Protein AF-W0S933-F1 (afdb_monomer)

Structure (mmCIF, N/CA/C/O backbone):
data_AF-W0S933-F1
#
_entry.id   AF-W0S933-F1
#
loop_
_atom_site.group_PDB
_atom_site.id
_atom_site.type_symbol
_atom_site.label_atom_id
_atom_site.label_alt_id
_atom_site.label_comp_id
_atom_site.label_asym_id
_atom_site.label_entity_id
_atom_site.label_seq_id
_atom_site.pdbx_PDB_ins_code
_atom_site.Cartn_x
_atom_site.Cartn_y
_atom_site.Cartn_z
_atom_site.occupancy
_atom_site.B_iso_or_equiv
_atom_site.auth_seq_id
_atom_site.auth_comp_id
_atom_site.auth_asym_id
_atom_site.auth_atom_id
_atom_site.pdbx_PDB_model_num
ATOM 1 N N . SER A 1 1 ? 29.739 0.088 -13.698 1.00 83.25 1 SER A N 1
ATOM 2 C CA . SER A 1 1 ? 28.816 -1.057 -13.866 1.00 83.25 1 SER A CA 1
ATOM 3 C C . SER A 1 1 ? 27.711 -0.914 -12.839 1.00 83.25 1 SER A C 1
ATOM 5 O O . SER A 1 1 ? 28.028 -0.482 -11.742 1.00 83.25 1 SER A O 1
ATOM 7 N N . LEU A 1 2 ? 26.454 -1.266 -13.132 1.00 93.06 2 LEU A N 1
ATOM 8 C CA . LEU A 1 2 ? 25.392 -1.239 -12.109 1.00 93.06 2 LEU A CA 1
ATOM 9 C C . LEU A 1 2 ? 25.690 -2.182 -10.927 1.00 93.06 2 LEU A C 1
ATOM 11 O O . LEU A 1 2 ? 25.210 -1.941 -9.827 1.00 93.06 2 LEU A O 1
ATOM 15 N N . ASN A 1 3 ? 26.570 -3.176 -11.116 1.00 92.56 3 ASN A N 1
ATOM 16 C CA . ASN A 1 3 ? 27.041 -4.072 -10.052 1.00 92.56 3 ASN A CA 1
ATOM 17 C C . ASN A 1 3 ? 27.845 -3.376 -8.935 1.00 92.56 3 ASN A C 1
ATOM 19 O O . ASN A 1 3 ? 28.146 -4.015 -7.936 1.00 92.56 3 ASN A O 1
ATOM 23 N N . THR A 1 4 ? 28.221 -2.100 -9.086 1.00 94.88 4 THR A N 1
ATOM 24 C CA . THR A 1 4 ? 28.927 -1.343 -8.035 1.00 94.88 4 THR A CA 1
ATOM 25 C C . THR A 1 4 ? 27.989 -0.544 -7.128 1.00 94.88 4 THR A C 1
ATOM 27 O O . THR A 1 4 ? 28.456 0.076 -6.178 1.00 94.88 4 THR A O 1
ATOM 30 N N . VAL A 1 5 ? 26.689 -0.492 -7.437 1.00 95.12 5 VAL A N 1
ATOM 31 C CA . VAL A 1 5 ? 25.683 0.222 -6.638 1.00 95.12 5 VAL A CA 1
ATOM 32 C C . VAL A 1 5 ? 24.976 -0.780 -5.731 1.00 95.12 5 VAL A C 1
ATOM 34 O O . VAL A 1 5 ? 24.491 -1.808 -6.201 1.00 95.12 5 VAL A O 1
ATOM 37 N N . HIS A 1 6 ? 24.895 -0.470 -4.438 1.00 92.88 6 HIS A N 1
ATOM 38 C CA . HIS A 1 6 ? 24.226 -1.300 -3.437 1.00 92.88 6 HIS A CA 1
ATOM 39 C C . HIS A 1 6 ? 23.003 -0.573 -2.874 1.00 92.88 6 HIS A C 1
ATOM 41 O O . HIS A 1 6 ? 23.085 0.609 -2.550 1.00 92.88 6 HIS A O 1
ATOM 47 N N . GLY A 1 7 ? 21.887 -1.290 -2.745 1.00 93.88 7 GLY A N 1
ATOM 48 C CA . GLY A 1 7 ? 20.602 -0.753 -2.289 1.00 93.88 7 GLY A CA 1
ATOM 49 C C . GLY A 1 7 ? 19.486 -0.983 -3.308 1.00 93.88 7 GLY A C 1
ATOM 50 O O . GLY A 1 7 ? 19.708 -1.586 -4.358 1.00 93.88 7 GLY A O 1
ATOM 51 N N . GLY A 1 8 ? 18.281 -0.515 -2.981 1.00 94.88 8 GLY A N 1
ATOM 52 C CA . GLY A 1 8 ? 17.136 -0.559 -3.889 1.00 94.88 8 GLY A CA 1
ATOM 53 C C . GLY A 1 8 ? 17.157 0.606 -4.875 1.00 94.88 8 GLY A C 1
ATOM 54 O O . GLY A 1 8 ? 17.266 1.760 -4.458 1.00 94.88 8 GLY A O 1
ATOM 55 N N . PHE A 1 9 ? 17.016 0.331 -6.171 1.00 97.12 9 PHE A N 1
ATOM 56 C CA . PHE A 1 9 ? 16.921 1.368 -7.195 1.00 97.12 9 PHE A CA 1
ATOM 57 C C . PHE A 1 9 ? 16.017 0.948 -8.353 1.00 97.12 9 PHE A C 1
ATOM 59 O O . PHE A 1 9 ? 16.049 -0.185 -8.822 1.00 97.12 9 PHE A O 1
ATOM 66 N N . ALA A 1 10 ? 15.261 1.922 -8.854 1.00 98.00 10 ALA A N 1
ATOM 67 C CA . ALA A 1 10 ? 14.601 1.885 -10.149 1.00 98.00 10 ALA A CA 1
ATOM 68 C C . ALA A 1 10 ? 14.985 3.179 -10.874 1.00 98.00 10 ALA A C 1
ATOM 70 O O . ALA A 1 10 ? 14.517 4.260 -10.517 1.00 98.00 10 ALA A O 1
ATOM 71 N N . TYR A 1 11 ? 15.904 3.084 -11.830 1.00 98.12 11 TYR A N 1
ATOM 72 C CA . TYR A 1 11 ? 16.409 4.239 -12.563 1.00 98.12 11 TYR A CA 1
ATOM 73 C C . TYR A 1 11 ? 15.683 4.429 -13.884 1.00 98.12 11 TYR A C 1
ATOM 75 O O . TYR A 1 11 ? 15.341 3.459 -14.557 1.00 98.12 11 TYR A O 1
ATOM 83 N N . LEU A 1 12 ? 15.538 5.698 -14.263 1.00 98.31 12 LEU A N 1
ATOM 84 C CA . LEU A 1 12 ? 15.254 6.136 -15.621 1.00 98.31 12 LEU A CA 1
ATOM 85 C C . LEU A 1 12 ? 16.415 7.011 -16.086 1.00 98.31 12 LEU A C 1
ATOM 87 O O . LEU A 1 12 ? 16.816 7.945 -15.393 1.00 98.31 12 LEU A O 1
ATOM 91 N N . ILE A 1 13 ? 16.964 6.685 -17.246 1.00 98.06 13 ILE A N 1
ATOM 92 C CA . ILE A 1 13 ? 18.069 7.393 -17.885 1.00 98.06 13 ILE A CA 1
ATOM 93 C C . ILE A 1 13 ? 17.634 7.679 -19.316 1.00 98.06 13 ILE A C 1
ATOM 95 O O . ILE A 1 13 ? 17.084 6.807 -19.982 1.00 98.06 13 ILE A O 1
ATOM 99 N N . MET A 1 14 ? 17.879 8.890 -19.797 1.00 98.06 14 MET A N 1
ATOM 100 C CA . MET A 1 14 ? 17.565 9.278 -21.167 1.00 98.06 14 MET A CA 1
ATOM 101 C C . MET A 1 14 ? 18.837 9.752 -21.859 1.00 98.06 14 MET A C 1
ATOM 103 O O . MET A 1 14 ? 19.630 10.489 -21.273 1.00 98.06 14 MET A O 1
ATOM 107 N N . THR A 1 15 ? 19.032 9.307 -23.092 1.00 97.75 15 THR A N 1
ATOM 108 C CA . THR A 1 15 ? 20.060 9.802 -24.010 1.00 97.75 15 THR A CA 1
ATOM 109 C C . THR A 1 15 ? 19.378 10.409 -25.233 1.00 97.75 15 THR A C 1
ATOM 111 O O . THR A 1 15 ? 18.154 10.382 -25.336 1.00 97.75 15 THR A O 1
ATOM 114 N N . GLU A 1 16 ? 20.156 10.945 -26.174 1.00 97.75 16 GLU A N 1
ATOM 115 C CA . GLU A 1 16 ? 19.624 11.509 -27.424 1.00 97.75 16 GLU A CA 1
ATOM 116 C C . GLU A 1 16 ? 18.766 10.508 -28.216 1.00 97.75 16 GLU A C 1
ATOM 118 O O . GLU A 1 16 ? 17.808 10.915 -28.862 1.00 97.75 16 GLU A O 1
ATOM 123 N N . ASN A 1 17 ? 19.073 9.206 -28.118 1.00 97.38 17 ASN A N 1
ATOM 124 C CA . ASN A 1 17 ? 18.491 8.169 -28.978 1.00 97.38 17 ASN A CA 1
ATOM 125 C C . ASN A 1 17 ? 17.778 7.043 -28.209 1.00 97.38 17 ASN A C 1
ATOM 127 O O . ASN A 1 17 ? 17.353 6.067 -28.824 1.00 97.38 17 ASN A O 1
ATOM 131 N N . ALA A 1 18 ? 17.711 7.101 -26.873 1.00 98.00 18 ALA A N 1
ATOM 132 C CA . ALA A 1 18 ? 17.101 6.029 -26.088 1.00 98.00 18 ALA A CA 1
ATOM 133 C C . ALA A 1 18 ? 16.584 6.476 -24.715 1.00 98.00 18 ALA A C 1
ATOM 135 O O . ALA A 1 18 ? 17.187 7.307 -24.031 1.00 98.00 18 ALA A O 1
ATOM 136 N N . MET A 1 19 ? 15.518 5.816 -24.263 1.00 98.50 19 MET A N 1
ATOM 137 C CA . MET A 1 19 ? 15.071 5.802 -22.870 1.00 98.50 19 MET A CA 1
ATOM 138 C C . MET A 1 19 ? 15.436 4.456 -22.242 1.00 98.50 19 MET A C 1
ATOM 140 O O . MET A 1 19 ? 15.131 3.393 -22.777 1.00 98.50 19 MET A O 1
ATOM 144 N N . ILE A 1 20 ? 16.085 4.494 -21.086 1.00 98.62 20 ILE A N 1
ATOM 145 C CA . ILE A 1 20 ? 16.626 3.325 -20.403 1.00 98.62 20 ILE A CA 1
ATOM 146 C C . ILE A 1 20 ? 16.017 3.245 -19.006 1.00 98.62 20 ILE A C 1
ATOM 148 O O . ILE A 1 20 ? 16.138 4.180 -18.219 1.00 98.62 20 ILE A O 1
ATOM 152 N N . GLY A 1 21 ? 15.396 2.115 -18.683 1.00 98.50 21 GLY A N 1
ATOM 153 C CA . GLY A 1 21 ? 15.000 1.757 -17.324 1.00 98.50 21 GLY A CA 1
ATOM 154 C C . GLY A 1 21 ? 15.944 0.705 -16.757 1.00 98.50 21 GLY A C 1
ATOM 155 O O . GLY A 1 21 ? 16.327 -0.209 -17.479 1.00 98.50 21 GLY A O 1
ATOM 156 N N . ALA A 1 22 ? 16.322 0.793 -15.486 1.00 98.25 22 ALA A N 1
ATOM 157 C CA . ALA A 1 22 ? 17.160 -0.222 -14.845 1.00 98.25 22 ALA A CA 1
ATOM 158 C C . ALA A 1 22 ? 16.683 -0.512 -13.425 1.00 98.25 22 ALA A C 1
ATOM 160 O O . ALA A 1 22 ? 16.392 0.423 -12.677 1.00 98.25 22 ALA A O 1
ATOM 161 N N . LEU A 1 23 ? 16.635 -1.792 -13.056 1.00 97.94 23 LEU A N 1
ATOM 162 C CA . LEU A 1 23 ? 16.153 -2.231 -11.753 1.00 97.94 23 LEU A CA 1
ATOM 163 C C . LEU A 1 23 ? 17.225 -2.994 -10.976 1.00 97.94 23 LEU A C 1
ATOM 165 O O . LEU A 1 23 ? 17.938 -3.819 -11.545 1.00 97.94 23 LEU A O 1
ATOM 169 N N . ASP A 1 24 ? 17.316 -2.725 -9.675 1.00 98.06 24 ASP A N 1
ATOM 170 C CA . ASP A 1 24 ? 18.279 -3.367 -8.783 1.00 98.06 24 ASP A CA 1
ATOM 171 C C . ASP A 1 24 ? 18.138 -4.904 -8.747 1.00 98.06 24 ASP A C 1
ATOM 173 O O . ASP A 1 24 ? 17.088 -5.444 -9.116 1.00 98.06 24 ASP A O 1
ATOM 177 N N . PRO A 1 25 ? 19.166 -5.650 -8.292 1.00 97.56 25 PRO A N 1
ATOM 178 C CA . PRO A 1 25 ? 19.145 -7.114 -8.303 1.00 97.56 25 PRO A CA 1
ATOM 179 C C . PRO A 1 25 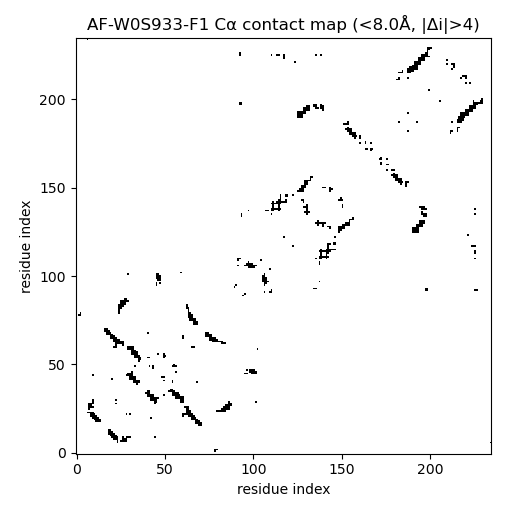? 18.093 -7.727 -7.374 1.00 97.56 25 PRO A C 1
ATOM 181 O O . PRO A 1 25 ? 17.837 -8.930 -7.469 1.00 97.56 25 PRO A O 1
ATOM 184 N N . ASN A 1 26 ? 17.475 -6.922 -6.504 1.00 97.25 26 ASN A N 1
ATOM 185 C CA . ASN A 1 26 ? 16.408 -7.351 -5.617 1.00 97.25 26 ASN A CA 1
ATOM 186 C C . ASN A 1 26 ? 14.999 -6.971 -6.104 1.00 97.25 26 ASN A C 1
ATOM 188 O O . ASN A 1 26 ? 14.002 -7.478 -5.584 1.00 97.25 26 ASN A O 1
ATOM 192 N N . GLY A 1 27 ? 14.894 -6.081 -7.097 1.00 96.75 27 GLY A N 1
ATOM 193 C CA . GLY A 1 27 ? 13.624 -5.500 -7.529 1.00 96.75 27 GLY A CA 1
ATOM 194 C C . GLY A 1 27 ? 12.879 -4.839 -6.376 1.00 96.75 27 GLY A C 1
ATOM 195 O O . GLY A 1 27 ? 11.671 -5.037 -6.223 1.00 96.75 27 GLY A O 1
ATOM 196 N N . PHE A 1 28 ? 13.616 -4.111 -5.531 1.00 97.62 28 PHE A N 1
ATOM 197 C CA . PHE A 1 28 ? 13.093 -3.563 -4.284 1.00 97.62 28 PHE A CA 1
ATOM 198 C C . PHE A 1 28 ? 11.978 -2.538 -4.530 1.00 97.62 28 PHE A C 1
ATOM 200 O O . PHE A 1 28 ? 11.020 -2.465 -3.755 1.00 97.62 28 PHE A O 1
ATOM 207 N N . ARG A 1 29 ? 12.087 -1.771 -5.624 1.00 97.62 29 ARG A N 1
ATOM 208 C CA . ARG A 1 29 ? 11.051 -0.857 -6.125 1.00 97.62 29 ARG A CA 1
ATOM 209 C C . ARG A 1 29 ? 10.412 -1.408 -7.403 1.00 97.62 29 ARG A C 1
ATOM 211 O O . ARG A 1 29 ? 11.119 -1.985 -8.220 1.00 97.62 29 ARG A O 1
ATOM 218 N N . PRO A 1 30 ? 9.098 -1.243 -7.608 1.00 97.50 30 PRO A N 1
ATOM 219 C CA . PRO A 1 30 ? 8.456 -1.689 -8.837 1.00 97.50 30 PRO A CA 1
ATOM 220 C C . PRO A 1 30 ? 8.829 -0.786 -10.025 1.00 97.50 30 PRO A C 1
ATOM 222 O O . PRO A 1 30 ? 9.026 0.423 -9.880 1.00 97.50 30 PRO A O 1
ATOM 225 N N . LEU A 1 31 ? 8.922 -1.390 -11.211 1.00 98.44 31 LEU A N 1
ATOM 226 C CA . LEU A 1 31 ? 9.069 -0.699 -12.490 1.00 98.44 31 LEU A CA 1
ATOM 227 C C . LEU A 1 31 ? 8.351 -1.509 -13.574 1.00 98.44 31 LEU A C 1
ATOM 229 O O . LEU A 1 31 ? 8.604 -2.701 -13.746 1.00 98.44 31 LEU A O 1
ATOM 233 N N . SER A 1 32 ? 7.463 -0.855 -14.309 1.00 98.25 32 SER A N 1
ATOM 234 C CA . SER A 1 32 ? 6.606 -1.455 -15.328 1.00 98.25 32 SER A CA 1
ATOM 235 C C . SER A 1 32 ? 6.816 -0.785 -16.677 1.00 98.25 32 SER A C 1
ATOM 237 O O . SER A 1 32 ? 6.962 0.435 -16.753 1.00 98.25 32 SER A O 1
ATOM 239 N N . LEU A 1 33 ? 6.801 -1.591 -17.737 1.00 98.62 33 LEU A N 1
ATOM 240 C CA . LEU A 1 33 ? 6.786 -1.154 -19.127 1.00 98.62 33 LEU A CA 1
ATOM 241 C C . LEU A 1 33 ? 5.364 -1.277 -19.670 1.00 98.62 33 LEU A C 1
ATOM 243 O O . LEU A 1 33 ? 4.793 -2.368 -19.655 1.00 98.62 33 LEU A O 1
ATOM 247 N N . GLY A 1 34 ? 4.827 -0.180 -20.189 1.00 98.50 34 GLY A N 1
ATOM 248 C CA . GLY A 1 34 ? 3.581 -0.140 -20.944 1.00 98.50 34 GLY A CA 1
ATOM 249 C C . GLY A 1 34 ? 3.783 0.313 -22.387 1.00 98.50 34 GLY A C 1
ATOM 250 O O . GLY A 1 34 ? 4.829 0.864 -22.739 1.00 98.50 34 GLY A O 1
ATOM 251 N N . LYS A 1 35 ? 2.765 0.091 -23.222 1.00 98.44 35 LYS A N 1
ATOM 252 C CA . LYS A 1 35 ? 2.733 0.506 -24.626 1.00 98.44 35 LYS A CA 1
ATOM 253 C C . LYS A 1 35 ? 1.427 1.222 -24.952 1.00 98.44 35 LYS A C 1
ATOM 255 O O . LYS A 1 35 ? 0.338 0.718 -24.699 1.00 98.44 35 LYS A O 1
ATOM 260 N N . MET A 1 36 ? 1.540 2.412 -25.522 1.00 98.25 36 MET A N 1
ATOM 261 C CA . MET A 1 36 ? 0.413 3.203 -26.000 1.00 98.25 36 MET A CA 1
ATOM 262 C C . MET A 1 36 ? -0.081 2.697 -27.360 1.00 98.25 36 MET A C 1
ATOM 264 O O . MET A 1 36 ? 0.665 2.095 -28.134 1.00 98.25 36 MET A O 1
ATOM 268 N N . LYS A 1 37 ? -1.329 3.032 -27.708 1.00 96.69 37 LYS A N 1
ATOM 269 C CA . LYS A 1 37 ? -1.937 2.672 -29.005 1.00 96.69 37 LYS A CA 1
ATOM 270 C C . LYS A 1 37 ? -1.172 3.204 -30.221 1.00 96.69 37 LYS A C 1
ATOM 272 O O . LYS A 1 37 ? -1.198 2.577 -31.272 1.00 96.69 37 LYS A O 1
ATOM 277 N N . ASN A 1 38 ? -0.489 4.341 -30.085 1.00 96.31 38 ASN A N 1
ATOM 278 C CA . ASN A 1 38 ? 0.343 4.927 -31.143 1.00 96.31 38 ASN A CA 1
ATOM 279 C C . ASN A 1 38 ? 1.734 4.271 -31.265 1.00 96.31 38 ASN A C 1
ATOM 281 O O . ASN A 1 38 ? 2.543 4.719 -32.068 1.00 96.31 38 ASN A O 1
ATOM 285 N N . GLY A 1 39 ? 2.027 3.239 -30.467 1.00 96.00 39 GLY A N 1
ATOM 286 C CA . GLY A 1 39 ? 3.300 2.522 -30.475 1.00 96.00 39 GLY A CA 1
ATOM 287 C C . GLY A 1 39 ? 4.337 3.022 -29.467 1.00 96.00 39 GLY A C 1
ATOM 288 O O . GLY A 1 39 ? 5.324 2.317 -29.266 1.00 96.00 39 GLY A O 1
ATOM 289 N N . ALA A 1 40 ? 4.115 4.165 -28.803 1.00 97.12 40 ALA A N 1
ATOM 290 C CA . ALA A 1 40 ? 5.043 4.701 -27.806 1.00 97.12 40 ALA A CA 1
ATOM 291 C C . ALA A 1 40 ? 5.138 3.799 -26.564 1.00 97.12 40 ALA A C 1
ATOM 293 O O . ALA A 1 40 ? 4.142 3.213 -26.135 1.00 97.12 40 ALA A O 1
ATOM 294 N N . TYR A 1 41 ? 6.322 3.722 -25.958 1.00 98.44 41 TYR A N 1
ATOM 295 C CA . TYR A 1 41 ? 6.537 2.997 -24.705 1.00 98.44 41 TYR A CA 1
ATOM 296 C C . TYR A 1 41 ? 6.553 3.946 -23.510 1.00 98.44 41 TYR A C 1
ATOM 298 O O . TYR A 1 41 ? 7.064 5.061 -23.591 1.00 98.44 41 TYR A O 1
ATOM 306 N N . VAL A 1 42 ? 6.026 3.474 -22.384 1.00 98.38 42 VAL A N 1
ATOM 307 C CA . VAL A 1 42 ? 5.947 4.217 -21.123 1.00 98.38 42 VAL A CA 1
ATOM 308 C C . VAL A 1 42 ? 6.586 3.376 -20.029 1.00 98.38 42 VAL A C 1
ATOM 310 O O . VAL A 1 42 ? 6.262 2.199 -19.888 1.00 98.38 42 VAL A O 1
ATOM 313 N N . LEU A 1 43 ? 7.479 3.972 -19.243 1.00 98.50 43 LEU A N 1
ATOM 314 C CA . LEU A 1 43 ? 7.985 3.369 -18.014 1.00 98.50 43 LEU A CA 1
ATOM 315 C C . LEU A 1 43 ? 7.361 4.068 -16.812 1.00 98.50 43 LEU A C 1
ATOM 317 O O . LEU A 1 43 ? 7.340 5.296 -16.747 1.00 98.50 43 LEU A O 1
ATOM 321 N N . ALA A 1 44 ? 6.869 3.288 -15.857 1.00 98.44 44 ALA A N 1
ATOM 322 C CA . ALA A 1 44 ? 6.252 3.811 -14.646 1.00 98.44 44 ALA A CA 1
ATOM 323 C C . ALA A 1 44 ? 6.560 2.920 -13.445 1.00 98.44 44 ALA A C 1
ATOM 325 O O . ALA A 1 44 ? 6.651 1.701 -13.578 1.00 98.44 44 ALA A O 1
ATOM 326 N N . SER A 1 45 ? 6.682 3.516 -12.258 1.00 98.19 45 SER A N 1
ATOM 327 C CA . SER A 1 45 ? 6.826 2.747 -11.016 1.00 98.19 45 SER A CA 1
ATOM 328 C C . SER A 1 45 ? 5.581 1.912 -10.708 1.00 98.19 45 SER A C 1
ATOM 330 O O . SER A 1 45 ? 5.690 0.816 -10.177 1.00 98.19 45 SER A O 1
ATOM 332 N N . GLU A 1 46 ? 4.401 2.401 -11.085 1.00 98.31 46 GLU A N 1
ATOM 333 C CA . GLU A 1 46 ? 3.113 1.772 -10.798 1.00 98.31 46 GLU A CA 1
ATOM 334 C C . GLU A 1 46 ? 2.249 1.676 -12.059 1.00 98.31 46 GLU A C 1
ATOM 336 O O . GLU A 1 46 ? 2.242 2.591 -12.889 1.00 98.31 46 GLU A O 1
ATOM 341 N N . THR A 1 47 ? 1.482 0.590 -12.193 1.00 98.44 47 THR A N 1
ATOM 342 C CA . THR A 1 47 ? 0.634 0.355 -13.374 1.00 98.44 47 THR A CA 1
ATOM 343 C C . THR A 1 47 ? -0.522 1.342 -13.479 1.00 98.44 47 THR A C 1
ATOM 345 O O . THR A 1 47 ? -0.899 1.681 -14.594 1.00 98.44 47 THR A O 1
ATOM 348 N N . CYS A 1 48 ? -0.996 1.919 -12.367 1.00 98.19 48 CYS A N 1
ATOM 349 C CA . CYS A 1 48 ? -2.053 2.931 -12.406 1.00 98.19 48 CYS A CA 1
ATOM 350 C C . CYS A 1 48 ? -1.677 4.147 -13.276 1.00 98.19 48 CYS A C 1
ATOM 352 O O . CYS A 1 48 ? -2.545 4.830 -13.814 1.00 98.19 48 CYS A O 1
ATOM 354 N N . ALA A 1 49 ? -0.380 4.456 -13.413 1.00 98.50 49 ALA A N 1
ATOM 355 C CA . ALA A 1 49 ? 0.078 5.521 -14.300 1.00 98.50 49 ALA A CA 1
ATOM 356 C C . ALA A 1 49 ? -0.071 5.129 -15.776 1.00 98.50 49 ALA A C 1
ATOM 358 O O . ALA A 1 49 ? -0.412 5.987 -16.586 1.00 98.50 49 ALA A O 1
ATOM 359 N N . LEU A 1 50 ? 0.142 3.850 -16.109 1.00 98.50 50 LEU A N 1
ATOM 360 C CA . LEU A 1 50 ? -0.098 3.310 -17.447 1.00 98.50 50 LEU A CA 1
ATOM 361 C C . LEU A 1 50 ? -1.588 3.397 -17.791 1.00 98.50 50 LEU A C 1
ATOM 363 O O . LEU A 1 50 ? -1.929 3.929 -18.846 1.00 98.50 50 LEU A O 1
ATOM 367 N N . ASP A 1 51 ? -2.461 3.002 -16.864 1.00 97.31 51 ASP A N 1
ATOM 368 C CA . ASP A 1 51 ? -3.914 3.065 -17.054 1.00 97.31 51 ASP A CA 1
ATOM 369 C C . ASP A 1 51 ? -4.397 4.500 -17.302 1.00 97.31 51 ASP A C 1
ATOM 371 O O . ASP A 1 51 ? -5.152 4.755 -18.241 1.00 97.31 51 ASP A O 1
ATOM 375 N N . ILE A 1 52 ? -3.907 5.462 -16.508 1.00 97.81 52 ILE A N 1
ATOM 376 C CA . ILE A 1 52 ? -4.273 6.884 -16.630 1.00 97.81 52 ILE A CA 1
ATOM 377 C C . ILE A 1 52 ? -3.914 7.451 -18.006 1.00 97.81 52 ILE A C 1
ATOM 379 O O . ILE A 1 52 ? -4.678 8.243 -18.558 1.00 97.81 52 ILE A O 1
ATOM 383 N N . VAL A 1 53 ? -2.763 7.069 -18.563 1.00 97.88 53 VAL A N 1
ATOM 384 C CA . VAL A 1 53 ? -2.330 7.548 -19.886 1.00 97.88 53 VAL A CA 1
ATOM 385 C C . VAL A 1 53 ? -2.835 6.666 -21.034 1.00 97.88 53 VAL A C 1
ATOM 387 O O . VAL A 1 53 ? -2.578 6.974 -22.197 1.00 97.88 53 VAL A O 1
ATOM 390 N N . GLY A 1 54 ? -3.561 5.583 -20.740 1.00 97.50 54 GLY A N 1
ATOM 391 C CA . GLY A 1 54 ? -4.080 4.646 -21.736 1.00 97.50 54 GLY A CA 1
ATOM 392 C C . GLY A 1 54 ? -3.012 3.752 -22.377 1.00 97.50 54 GLY A C 1
ATOM 393 O O . GLY A 1 54 ? -3.147 3.384 -23.548 1.00 97.50 54 GLY A O 1
ATOM 394 N N . ALA A 1 55 ? -1.943 3.435 -21.644 1.00 98.50 55 ALA A N 1
ATOM 395 C CA . ALA A 1 55 ? -0.933 2.459 -22.040 1.00 98.50 55 ALA A CA 1
ATOM 396 C C . ALA A 1 55 ? -1.301 1.059 -21.523 1.00 98.50 55 ALA A C 1
ATOM 398 O O . ALA A 1 55 ? -1.627 0.886 -20.354 1.00 98.50 55 ALA A O 1
ATOM 399 N N . GLU A 1 56 ? -1.201 0.049 -22.383 1.00 98.19 56 GLU A N 1
ATOM 400 C CA . GLU A 1 56 ? -1.371 -1.353 -22.001 1.00 98.19 56 GLU A CA 1
ATOM 401 C C . GLU A 1 56 ? 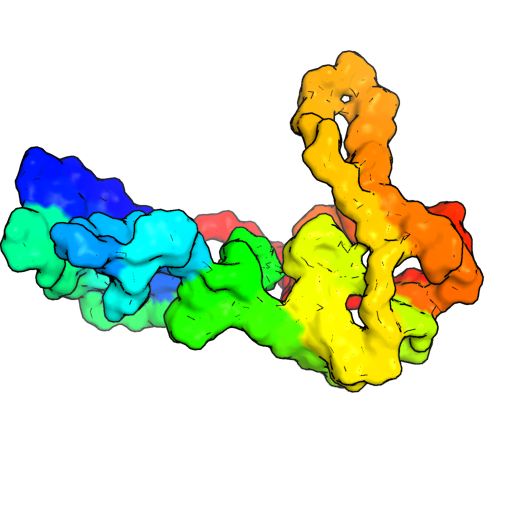-0.096 -1.860 -21.318 1.00 98.19 56 GLU A C 1
ATOM 403 O O . GLU A 1 56 ? 1.009 -1.618 -21.812 1.00 98.19 56 GLU A O 1
ATOM 408 N N . LEU A 1 57 ? -0.228 -2.564 -20.191 1.00 98.12 57 LEU A N 1
ATOM 409 C CA . LEU A 1 57 ? 0.907 -3.188 -19.515 1.00 98.12 57 LEU A CA 1
ATOM 410 C C . LEU A 1 57 ? 1.549 -4.247 -20.422 1.00 98.12 57 LEU A C 1
ATOM 412 O O . LEU A 1 57 ? 0.928 -5.248 -20.763 1.00 98.12 57 LEU A O 1
ATOM 416 N N . VAL A 1 58 ? 2.827 -4.062 -20.749 1.00 97.88 58 VAL A N 1
ATOM 417 C CA . VAL A 1 58 ? 3.619 -5.037 -21.512 1.00 97.88 58 VAL A CA 1
ATOM 418 C C . VAL A 1 58 ? 4.265 -6.043 -20.567 1.00 97.88 58 VAL A C 1
ATOM 420 O O . VAL A 1 58 ? 4.174 -7.250 -20.781 1.00 97.88 58 VAL A O 1
ATOM 423 N N . ARG A 1 59 ? 4.965 -5.556 -19.530 1.00 97.19 59 ARG A N 1
ATOM 424 C CA . ARG A 1 59 ? 5.615 -6.397 -18.510 1.00 97.19 59 ARG A CA 1
ATOM 425 C C . ARG A 1 59 ? 6.087 -5.593 -17.304 1.00 97.19 59 ARG A C 1
ATOM 427 O O . ARG A 1 59 ? 6.359 -4.400 -17.400 1.00 97.19 59 ARG A O 1
ATOM 434 N N . ASN A 1 60 ? 6.324 -6.304 -16.206 1.00 97.56 60 ASN A N 1
ATOM 435 C CA . ASN A 1 60 ? 7.183 -5.819 -15.129 1.00 97.56 60 ASN A CA 1
ATOM 436 C C . ASN A 1 60 ? 8.659 -5.958 -15.549 1.00 97.56 60 ASN A C 1
ATOM 438 O O . ASN A 1 60 ? 9.045 -6.946 -16.190 1.00 97.56 60 ASN A O 1
ATOM 442 N N . ILE A 1 61 ? 9.484 -4.980 -15.185 1.00 98.06 61 ILE A N 1
ATOM 443 C CA . ILE A 1 61 ? 10.942 -5.098 -15.256 1.00 98.06 61 ILE A CA 1
ATOM 444 C C . ILE A 1 61 ? 11.378 -5.956 -14.071 1.00 98.06 61 ILE A C 1
ATOM 446 O O . ILE A 1 61 ? 10.961 -5.713 -12.941 1.00 98.06 61 ILE A O 1
ATOM 450 N N . ARG A 1 62 ? 12.139 -7.021 -14.334 1.00 97.50 62 ARG A N 1
ATOM 451 C CA . ARG A 1 62 ? 12.543 -7.981 -13.299 1.00 97.50 62 ARG A CA 1
ATOM 452 C C . ARG A 1 62 ? 13.837 -7.527 -12.618 1.00 97.50 62 ARG A C 1
ATOM 454 O O . ARG A 1 62 ? 14.568 -6.711 -13.181 1.00 97.50 62 ARG A O 1
ATOM 461 N N . PRO A 1 63 ? 14.144 -8.058 -11.423 1.00 98.00 63 PRO A N 1
ATOM 462 C CA . PRO A 1 63 ? 15.390 -7.736 -10.744 1.00 98.00 63 PRO A CA 1
ATOM 463 C C . PRO A 1 63 ? 16.614 -7.961 -11.644 1.00 98.00 63 PRO A C 1
ATOM 465 O O . PRO A 1 63 ? 16.683 -8.967 -12.354 1.00 98.00 63 PRO A O 1
ATOM 468 N N . GLY A 1 64 ? 17.562 -7.023 -11.639 1.00 97.88 64 GLY A N 1
ATOM 469 C CA . GLY A 1 64 ? 18.786 -7.104 -12.446 1.00 97.88 64 GLY A CA 1
ATOM 470 C C . GLY A 1 64 ? 18.603 -6.851 -13.953 1.00 97.88 64 GLY A C 1
ATOM 471 O O . GLY A 1 64 ? 19.551 -7.036 -14.726 1.00 97.88 64 GLY A O 1
ATOM 472 N N . GLU A 1 65 ? 17.408 -6.445 -14.397 1.00 98.31 65 GLU A N 1
ATOM 473 C CA . GLU A 1 65 ? 17.134 -6.102 -15.795 1.00 98.31 65 GLU A CA 1
ATOM 474 C C . GLU A 1 65 ? 17.335 -4.608 -16.088 1.00 98.31 65 GLU A C 1
ATOM 476 O O . GLU A 1 65 ? 17.041 -3.722 -15.284 1.00 98.31 65 GLU A O 1
ATOM 481 N N . ILE A 1 66 ? 17.793 -4.349 -17.310 1.00 98.44 66 ILE A N 1
ATOM 482 C CA . ILE A 1 66 ? 17.783 -3.062 -17.992 1.00 98.44 66 ILE A CA 1
ATOM 483 C C . ILE A 1 66 ? 16.827 -3.190 -19.174 1.00 98.44 66 ILE A C 1
ATOM 485 O O . ILE A 1 66 ? 16.964 -4.093 -19.999 1.00 98.44 66 ILE A O 1
ATOM 489 N N . VAL A 1 67 ? 15.882 -2.270 -19.286 1.00 98.56 67 VAL A N 1
ATOM 490 C CA . VAL A 1 67 ? 15.059 -2.073 -20.477 1.00 98.56 67 VAL A CA 1
ATOM 491 C C . VAL A 1 67 ? 15.614 -0.894 -21.260 1.00 98.56 67 VAL A C 1
ATOM 493 O O . VAL A 1 67 ? 15.811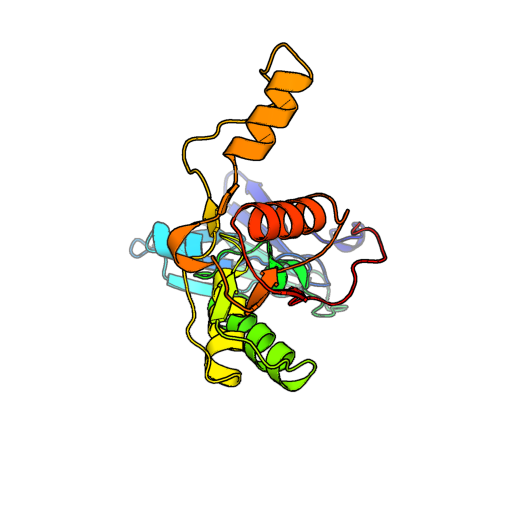 0.179 -20.704 1.00 98.56 67 VAL A O 1
ATOM 496 N N . VAL A 1 68 ? 15.885 -1.093 -22.546 1.00 98.56 68 VAL A N 1
ATOM 497 C CA . VAL A 1 68 ? 16.306 -0.029 -23.465 1.00 98.56 68 VAL A CA 1
ATOM 498 C C . VAL A 1 68 ? 15.215 0.126 -24.506 1.00 98.56 68 VAL A C 1
ATOM 500 O O . VAL A 1 68 ? 14.890 -0.848 -25.181 1.00 98.56 68 VAL A O 1
ATOM 503 N N . VAL A 1 69 ? 14.659 1.325 -24.603 1.00 98.56 69 VAL A N 1
ATOM 504 C CA . VAL A 1 69 ? 13.652 1.725 -25.582 1.00 98.56 69 VAL A CA 1
ATOM 505 C C . VAL A 1 69 ? 14.297 2.706 -26.557 1.00 98.56 69 VAL A C 1
ATOM 507 O O . VAL A 1 69 ? 14.868 3.704 -26.120 1.00 98.56 69 VAL A O 1
ATOM 510 N N . ASP A 1 70 ? 14.188 2.427 -27.850 1.00 97.62 70 ASP A N 1
ATOM 511 C CA . ASP A 1 70 ? 14.644 3.273 -28.956 1.00 97.62 70 ASP A CA 1
ATOM 512 C C . ASP A 1 70 ? 13.591 3.297 -30.084 1.00 97.62 70 ASP A C 1
ATOM 514 O O . ASP A 1 70 ? 12.498 2.734 -29.949 1.00 97.62 70 ASP A O 1
ATOM 518 N N . ASP A 1 71 ? 13.908 3.944 -31.207 1.00 96.44 71 ASP A N 1
ATOM 519 C CA . ASP A 1 71 ? 13.003 4.073 -32.360 1.00 96.44 71 ASP A CA 1
ATOM 520 C C . ASP A 1 71 ? 12.645 2.728 -33.025 1.00 96.44 71 ASP A C 1
ATOM 522 O O . ASP A 1 71 ? 11.709 2.653 -33.824 1.00 96.44 71 ASP A O 1
ATOM 526 N N . HIS A 1 72 ? 13.357 1.644 -32.7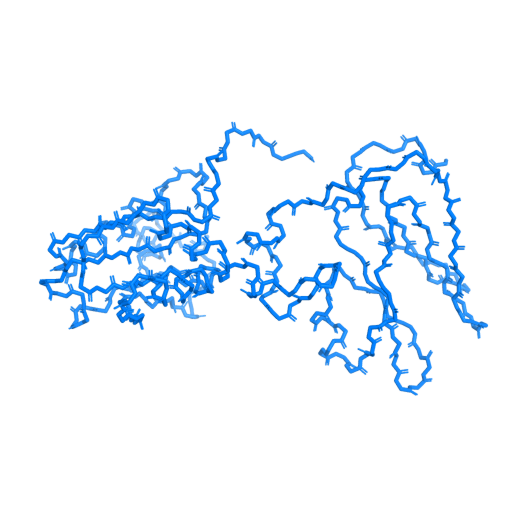02 1.00 95.62 72 HIS A N 1
ATOM 527 C CA . HIS A 1 72 ? 13.102 0.305 -33.235 1.00 95.62 72 HIS A CA 1
ATOM 528 C C . HIS A 1 72 ? 12.286 -0.579 -32.283 1.00 95.62 72 HIS A C 1
ATOM 530 O O . HIS A 1 72 ? 11.857 -1.669 -32.674 1.00 95.62 72 HIS A O 1
ATOM 536 N N . GLY A 1 73 ? 12.034 -0.131 -31.051 1.00 96.81 73 GLY A N 1
ATOM 537 C CA . GLY A 1 73 ? 11.231 -0.851 -30.070 1.00 96.81 73 GLY A CA 1
ATOM 538 C C . GLY A 1 73 ? 11.873 -0.876 -28.690 1.00 96.81 73 GLY A C 1
ATOM 539 O O . GLY A 1 73 ? 12.467 0.099 -28.247 1.00 96.81 73 GLY A O 1
ATOM 540 N N . TYR A 1 74 ? 11.730 -2.000 -27.982 1.00 98.06 74 TYR A N 1
ATOM 541 C CA . TYR A 1 74 ? 12.424 -2.211 -26.714 1.00 98.06 74 TYR A CA 1
ATOM 542 C C . TYR A 1 74 ? 13.203 -3.523 -26.716 1.00 98.06 74 TYR A C 1
ATOM 544 O O . TYR A 1 74 ? 12.806 -4.509 -27.339 1.00 98.06 74 TYR A O 1
ATOM 552 N N . LYS A 1 75 ? 14.288 -3.549 -25.947 1.00 98.12 75 LYS A N 1
ATOM 553 C CA . LYS A 1 75 ? 15.051 -4.757 -25.625 1.00 98.12 75 LYS A CA 1
ATOM 554 C C . LYS A 1 75 ? 15.307 -4.840 -24.129 1.00 98.12 75 LYS A C 1
ATOM 556 O O . LYS A 1 75 ? 15.392 -3.822 -23.444 1.00 98.12 75 LYS A O 1
ATOM 561 N N . ILE A 1 76 ? 15.454 -6.065 -23.639 1.00 98.31 76 ILE A N 1
ATOM 562 C CA . ILE A 1 76 ? 15.823 -6.348 -22.252 1.00 98.31 76 ILE A CA 1
ATOM 563 C C . ILE A 1 76 ? 17.258 -6.862 -22.223 1.00 98.31 76 ILE A C 1
ATOM 565 O O . ILE A 1 76 ? 17.620 -7.755 -22.986 1.00 98.31 76 ILE A O 1
ATOM 569 N N . VAL A 1 77 ? 18.062 -6.303 -21.327 1.00 97.00 77 VAL A N 1
ATOM 570 C CA . VAL A 1 77 ? 19.442 -6.705 -21.061 1.00 97.00 77 VAL A CA 1
ATOM 571 C C . VAL A 1 77 ? 19.556 -7.040 -19.581 1.00 97.00 77 VAL A C 1
ATOM 573 O O . VAL A 1 77 ? 19.195 -6.231 -18.736 1.00 97.00 77 VAL A O 1
ATOM 576 N N . GLN A 1 78 ? 20.072 -8.217 -19.245 1.00 96.56 78 GLN A N 1
ATOM 577 C CA . GLN A 1 78 ? 20.401 -8.552 -17.859 1.00 96.56 78 GLN A CA 1
ATOM 578 C C . GLN A 1 78 ? 21.836 -8.117 -17.568 1.00 96.56 78 GLN A C 1
ATOM 580 O O . GLN A 1 78 ? 22.761 -8.561 -18.247 1.00 96.56 78 GLN A O 1
ATOM 585 N N . TYR A 1 79 ? 22.033 -7.251 -16.571 1.00 97.00 79 TYR A N 1
ATOM 586 C CA . TYR A 1 79 ? 23.384 -6.839 -16.157 1.00 97.00 79 TYR A CA 1
ATOM 587 C C . TYR A 1 79 ? 23.948 -7.713 -15.026 1.00 97.00 79 TYR A C 1
ATOM 589 O O . TYR A 1 79 ? 25.147 -7.666 -14.736 1.00 97.00 79 TYR A O 1
ATOM 597 N N . THR A 1 80 ? 23.085 -8.511 -14.392 1.00 96.31 80 THR A N 1
ATOM 598 C CA . THR A 1 80 ? 23.441 -9.534 -13.411 1.00 96.31 80 THR A CA 1
ATOM 599 C C . THR A 1 80 ? 22.401 -10.653 -13.400 1.00 96.31 80 THR A C 1
ATOM 601 O O . THR A 1 80 ? 21.221 -10.415 -13.644 1.00 96.31 80 THR A O 1
ATOM 604 N N . ASN A 1 81 ? 22.851 -11.869 -13.085 1.00 94.94 81 ASN A N 1
ATOM 605 C CA . ASN A 1 81 ? 21.995 -13.032 -12.818 1.00 94.94 81 ASN A CA 1
ATOM 606 C C . ASN A 1 81 ? 21.956 -13.385 -11.320 1.00 94.94 81 ASN A C 1
ATOM 608 O O . ASN A 1 81 ? 21.281 -14.329 -10.918 1.00 94.94 81 ASN A O 1
ATOM 612 N N . GLN A 1 82 ? 22.699 -12.649 -10.486 1.00 95.88 82 GLN A N 1
ATOM 613 C CA . GLN A 1 82 ? 22.677 -12.791 -9.032 1.00 95.88 82 GLN A CA 1
ATOM 614 C C . GLN A 1 82 ? 21.540 -11.937 -8.476 1.00 95.88 82 GLN A C 1
ATOM 616 O O . GLN A 1 82 ? 21.750 -10.796 -8.072 1.00 95.88 82 GLN A O 1
ATOM 621 N N . THR A 1 83 ? 20.327 -12.480 -8.526 1.00 96.75 83 THR A N 1
ATOM 622 C CA . THR A 1 83 ? 19.099 -11.739 -8.221 1.00 96.75 83 THR A CA 1
ATOM 623 C C . THR A 1 83 ? 18.236 -12.455 -7.192 1.00 96.75 83 THR A C 1
ATOM 625 O O . THR A 1 83 ? 18.150 -13.683 -7.212 1.00 96.75 83 THR A O 1
ATOM 628 N N . GLN A 1 84 ? 17.517 -11.697 -6.367 1.00 95.81 84 GLN A N 1
ATOM 629 C CA . GLN A 1 84 ? 16.509 -12.219 -5.443 1.00 95.81 84 GLN A CA 1
ATOM 630 C C . GLN A 1 84 ? 15.295 -11.298 -5.439 1.00 95.81 84 GLN A C 1
ATOM 632 O O . GLN A 1 84 ? 15.395 -10.177 -4.975 1.00 95.81 84 GLN A O 1
ATOM 637 N N . LEU A 1 85 ? 14.115 -11.757 -5.856 1.00 95.88 85 LEU A N 1
ATOM 638 C CA . LEU A 1 85 ? 12.923 -10.916 -5.740 1.00 95.88 85 LEU A CA 1
ATOM 639 C C . LEU A 1 85 ? 12.587 -10.647 -4.259 1.00 95.88 85 LEU A C 1
ATOM 641 O O . LEU A 1 85 ? 12.110 -11.534 -3.553 1.00 95.88 85 LEU A O 1
ATOM 645 N N . ALA A 1 86 ? 12.830 -9.418 -3.810 1.00 96.44 86 ALA A N 1
ATOM 646 C CA . ALA A 1 86 ? 12.602 -8.947 -2.448 1.00 96.44 86 ALA A CA 1
ATOM 647 C C . ALA A 1 86 ? 11.976 -7.545 -2.487 1.00 96.44 86 ALA A C 1
ATOM 649 O O . ALA A 1 86 ? 12.539 -6.567 -1.992 1.00 96.44 86 ALA A O 1
ATOM 650 N N . ILE A 1 87 ? 10.804 -7.454 -3.121 1.00 96.81 87 ILE A N 1
ATOM 651 C CA . ILE A 1 87 ? 10.062 -6.199 -3.230 1.00 96.81 87 ILE A CA 1
ATOM 652 C C . ILE A 1 87 ? 9.728 -5.625 -1.851 1.00 96.81 87 ILE A C 1
ATOM 654 O O . ILE A 1 87 ? 9.413 -6.355 -0.908 1.00 96.81 87 ILE A O 1
ATOM 658 N N . CYS A 1 88 ? 9.766 -4.299 -1.734 1.00 97.94 88 CYS A N 1
ATOM 659 C CA . CYS A 1 88 ? 9.395 -3.605 -0.514 1.00 97.94 88 CYS A CA 1
ATOM 660 C C . CYS A 1 88 ? 7.941 -3.926 -0.114 1.00 97.94 88 CYS A C 1
ATOM 662 O O . CYS A 1 88 ? 6.991 -3.499 -0.769 1.00 97.94 88 CYS A O 1
ATOM 664 N N . SER A 1 89 ? 7.747 -4.621 1.013 1.00 97.81 89 SER A N 1
ATOM 665 C CA . SER A 1 89 ? 6.409 -4.972 1.521 1.00 97.81 89 SER A CA 1
ATOM 666 C C . SER A 1 89 ? 5.517 -3.751 1.766 1.00 97.81 89 SER A C 1
ATOM 668 O O . SER A 1 89 ? 4.293 -3.854 1.685 1.00 97.81 89 SER A O 1
ATOM 670 N N . MET A 1 90 ? 6.115 -2.585 2.037 1.00 97.75 90 MET A N 1
ATOM 671 C CA . MET A 1 90 ? 5.367 -1.344 2.232 1.00 97.75 90 MET A CA 1
ATOM 672 C C . MET A 1 90 ? 4.711 -0.825 0.949 1.00 97.75 90 MET A C 1
ATOM 674 O O . MET A 1 90 ? 3.771 -0.046 1.064 1.00 97.75 90 MET A O 1
ATOM 678 N N . GLU A 1 91 ? 5.127 -1.274 -0.241 1.00 97.94 91 GLU A N 1
ATOM 679 C CA . GLU A 1 91 ? 4.391 -1.002 -1.485 1.00 97.94 91 GLU A CA 1
ATOM 680 C C . GLU A 1 91 ? 2.979 -1.589 -1.397 1.00 97.94 91 GLU A C 1
ATOM 682 O O . GLU A 1 91 ? 1.987 -0.875 -1.548 1.00 97.94 91 GLU A O 1
ATOM 687 N N . PHE A 1 92 ? 2.869 -2.859 -0.998 1.00 98.06 92 PHE A N 1
ATOM 688 C CA . PHE A 1 92 ? 1.572 -3.497 -0.785 1.00 98.06 92 PHE A CA 1
ATOM 689 C C . PHE A 1 92 ? 0.835 -2.952 0.438 1.00 98.06 92 PHE A C 1
ATOM 691 O O . PHE A 1 92 ? -0.371 -2.739 0.359 1.00 98.06 92 PHE A O 1
ATOM 698 N N . ILE A 1 93 ? 1.519 -2.704 1.558 1.00 98.06 93 ILE A N 1
ATOM 699 C CA . ILE A 1 93 ? 0.859 -2.278 2.807 1.00 98.06 93 ILE A CA 1
ATOM 700 C C . ILE A 1 93 ? 0.329 -0.841 2.703 1.00 98.06 93 ILE A C 1
ATOM 702 O O . ILE A 1 93 ? -0.794 -0.583 3.126 1.00 98.06 93 ILE A O 1
ATOM 706 N N . TYR A 1 94 ? 1.097 0.086 2.119 1.00 97.12 94 TYR A N 1
ATOM 707 C CA . TYR A 1 94 ? 0.829 1.522 2.256 1.00 97.12 94 TYR A CA 1
ATOM 708 C C . TYR A 1 94 ? 1.074 2.357 0.993 1.00 97.12 94 TYR A C 1
ATOM 710 O O . TYR A 1 94 ? 0.192 3.119 0.600 1.00 97.12 94 TYR A O 1
ATOM 718 N N . PHE A 1 95 ? 2.256 2.249 0.377 1.00 97.12 95 PHE A N 1
ATOM 719 C CA . PHE A 1 95 ? 2.735 3.235 -0.598 1.00 97.1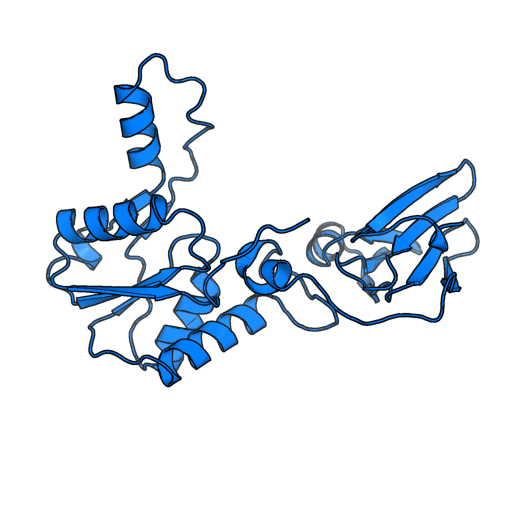2 95 PHE A CA 1
ATOM 720 C C . PHE A 1 95 ? 1.994 3.187 -1.929 1.00 97.12 95 PHE A C 1
ATOM 722 O O . PHE A 1 95 ? 1.531 4.232 -2.386 1.00 97.12 95 PHE A O 1
ATOM 729 N N . ALA A 1 96 ? 1.864 2.000 -2.524 1.00 97.50 96 ALA A N 1
ATOM 730 C CA . ALA A 1 96 ? 1.276 1.875 -3.846 1.00 97.50 96 ALA A CA 1
ATOM 731 C C . ALA A 1 96 ? -0.223 2.171 -3.808 1.00 97.50 96 ALA A C 1
ATOM 733 O O . ALA A 1 96 ? -0.920 1.948 -2.801 1.00 97.50 96 ALA A O 1
ATOM 734 N N . ARG A 1 97 ? -0.745 2.673 -4.920 1.00 97.88 97 ARG A N 1
ATOM 735 C CA . ARG A 1 97 ? -2.172 2.917 -5.049 1.00 97.88 97 ARG A CA 1
ATOM 736 C C . ARG A 1 97 ? -2.942 1.595 -5.150 1.00 97.88 97 ARG A C 1
ATOM 738 O O . ARG A 1 97 ? -2.444 0.634 -5.729 1.00 97.88 97 ARG A O 1
ATOM 745 N N . PRO A 1 98 ? -4.171 1.520 -4.604 1.00 97.69 98 PRO A N 1
ATOM 746 C CA . PRO A 1 98 ? -4.961 0.287 -4.628 1.00 97.69 98 PRO A CA 1
ATOM 747 C C . PRO A 1 98 ? -5.322 -0.217 -6.037 1.00 97.69 98 PRO A C 1
ATOM 749 O O . PRO A 1 98 ? -5.600 -1.405 -6.197 1.00 97.69 98 PRO A O 1
ATOM 752 N N . ASP A 1 99 ? -5.324 0.668 -7.035 1.00 97.62 99 ASP A N 1
ATOM 753 C CA . ASP A 1 99 ? -5.562 0.359 -8.447 1.00 97.62 99 ASP A CA 1
ATOM 754 C C . ASP A 1 99 ? -4.294 -0.048 -9.215 1.00 97.62 99 ASP A C 1
ATOM 756 O O . ASP A 1 99 ? -4.369 -0.318 -10.405 1.00 97.62 99 ASP A O 1
ATOM 760 N N . SER A 1 100 ? -3.144 -0.146 -8.546 1.00 98.44 100 SER A N 1
ATOM 761 C CA . SER A 1 100 ? -1.916 -0.680 -9.134 1.00 98.44 100 SER A CA 1
ATOM 762 C C . SER A 1 100 ? -1.828 -2.203 -9.001 1.00 98.44 100 SER A C 1
ATOM 764 O O . SER A 1 100 ? -2.271 -2.794 -8.010 1.00 98.44 100 SER A O 1
ATOM 766 N N . ASP A 1 101 ? -1.165 -2.828 -9.968 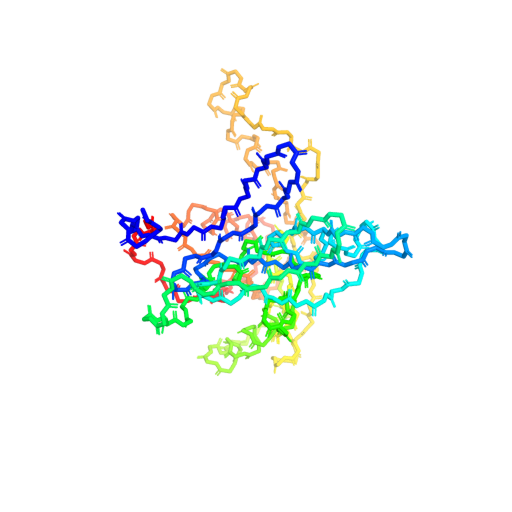1.00 98.12 101 ASP A N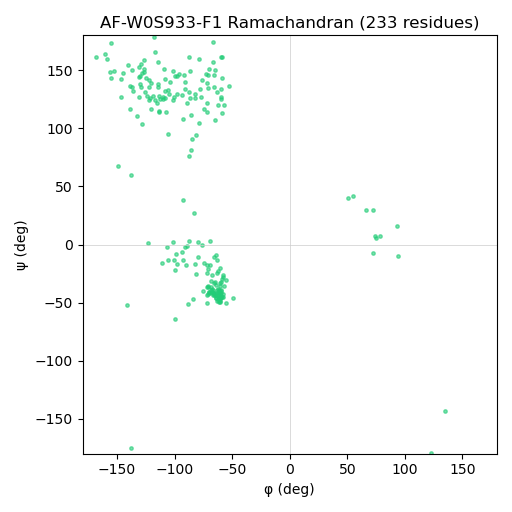 1
ATOM 767 C CA . ASP A 1 101 ? -0.735 -4.219 -9.955 1.00 98.12 101 ASP A CA 1
ATOM 768 C C . ASP A 1 101 ? 0.780 -4.283 -9.798 1.00 98.12 101 ASP A C 1
ATOM 770 O O . ASP A 1 101 ? 1.540 -3.708 -10.575 1.00 98.12 101 ASP A O 1
ATOM 774 N N . ILE A 1 102 ? 1.239 -5.026 -8.799 1.00 97.44 102 ILE A N 1
ATOM 775 C CA . ILE A 1 102 ? 2.661 -5.249 -8.554 1.00 97.44 102 ILE A CA 1
ATOM 776 C C . ILE A 1 102 ? 2.936 -6.727 -8.799 1.00 97.44 102 ILE A C 1
ATOM 778 O O . ILE A 1 102 ? 2.415 -7.583 -8.084 1.00 97.44 102 ILE A O 1
ATOM 782 N N . TYR A 1 103 ? 3.730 -7.041 -9.827 1.00 93.50 103 TYR A N 1
ATOM 783 C CA . TYR A 1 103 ? 4.009 -8.424 -10.242 1.00 93.50 103 TYR A CA 1
ATOM 784 C C . TYR A 1 103 ? 2.737 -9.278 -10.436 1.00 93.50 103 TYR A C 1
ATOM 786 O O . TYR A 1 103 ? 2.694 -10.448 -10.064 1.00 93.50 103 TYR A O 1
ATOM 794 N N . GLY A 1 104 ? 1.688 -8.683 -11.017 1.00 94.69 104 GLY A N 1
ATOM 795 C CA . GLY A 1 104 ? 0.404 -9.352 -11.270 1.00 94.69 104 GLY A CA 1
ATOM 796 C C . GLY A 1 104 ? -0.498 -9.485 -10.040 1.00 94.69 104 GLY A C 1
ATOM 797 O O . GLY A 1 104 ? -1.531 -10.146 -10.107 1.00 94.69 104 GLY A O 1
ATOM 798 N N . VAL A 1 105 ? -0.122 -8.873 -8.914 1.00 97.69 105 VAL A N 1
ATOM 799 C CA . VAL A 1 105 ? -0.945 -8.824 -7.707 1.00 97.69 105 VAL A CA 1
ATOM 800 C C . VAL A 1 105 ? -1.503 -7.419 -7.528 1.00 97.69 105 VAL A C 1
ATOM 802 O O . VAL A 1 105 ? -0.765 -6.486 -7.209 1.00 97.69 105 VAL A O 1
ATOM 805 N N . ASN A 1 106 ? -2.822 -7.298 -7.647 1.00 98.44 106 ASN A N 1
ATOM 806 C CA . ASN A 1 106 ? -3.524 -6.054 -7.370 1.00 98.44 106 ASN A CA 1
ATOM 807 C C . ASN A 1 106 ? -3.376 -5.636 -5.897 1.00 98.44 106 ASN A C 1
ATOM 809 O O . ASN A 1 106 ? -3.610 -6.433 -4.977 1.00 98.44 106 ASN A O 1
ATOM 813 N N . VAL A 1 107 ? -3.022 -4.370 -5.671 1.00 98.56 107 VAL A N 1
ATOM 814 C CA . VAL A 1 107 ? -2.739 -3.816 -4.339 1.00 98.56 107 VAL A CA 1
ATOM 815 C C . VAL A 1 107 ? -3.993 -3.777 -3.460 1.00 98.56 107 VAL A C 1
ATOM 817 O O . VAL A 1 107 ? -3.923 -4.190 -2.299 1.00 98.56 107 VAL A O 1
ATOM 820 N N . HIS A 1 108 ? -5.152 -3.356 -3.987 1.00 98.56 108 HIS A N 1
ATOM 821 C CA . HIS A 1 108 ? -6.425 -3.410 -3.251 1.00 98.56 108 HIS A CA 1
ATOM 822 C C . HIS A 1 108 ? -6.717 -4.834 -2.760 1.00 98.56 108 HIS A C 1
ATOM 824 O O . HIS A 1 108 ? -6.955 -5.057 -1.571 1.00 98.56 108 HIS A O 1
ATOM 830 N N . SER A 1 109 ? -6.620 -5.807 -3.665 1.00 98.50 109 SER A N 1
ATOM 831 C CA . SER A 1 109 ? -6.881 -7.218 -3.381 1.00 98.50 109 SER A CA 1
ATOM 832 C C . SER A 1 109 ? -5.906 -7.789 -2.349 1.00 98.50 109 SER A C 1
ATOM 834 O O . SER A 1 109 ? -6.311 -8.545 -1.467 1.00 98.50 109 SER A O 1
ATOM 836 N N . ALA A 1 110 ? -4.624 -7.413 -2.414 1.00 98.56 110 ALA A N 1
ATOM 837 C CA . ALA A 1 110 ? -3.633 -7.802 -1.415 1.00 98.56 110 ALA A CA 1
ATOM 838 C C . ALA A 1 110 ? -3.990 -7.267 -0.022 1.00 98.56 110 ALA A C 1
ATOM 840 O O . ALA A 1 110 ? -4.049 -8.046 0.929 1.00 98.56 110 ALA A O 1
ATOM 841 N N . ARG A 1 111 ? -4.307 -5.972 0.094 1.00 98.75 111 ARG A N 1
ATOM 842 C CA . ARG A 1 111 ? -4.718 -5.347 1.363 1.00 98.75 111 ARG A CA 1
ATOM 843 C C . ARG A 1 111 ? -6.000 -5.961 1.916 1.00 98.75 111 ARG A C 1
ATOM 845 O O . ARG A 1 111 ? -6.094 -6.197 3.116 1.00 98.75 111 ARG A O 1
ATOM 852 N N . LYS A 1 112 ? -6.963 -6.280 1.050 1.00 98.75 112 LYS A N 1
ATOM 853 C CA . LYS A 1 112 ? -8.197 -6.969 1.442 1.00 98.75 112 LYS A CA 1
ATOM 854 C C . LYS A 1 112 ? -7.906 -8.343 2.056 1.00 98.75 112 LYS A C 1
ATOM 856 O O . LYS A 1 112 ? -8.400 -8.643 3.139 1.00 98.75 112 LYS A O 1
ATOM 861 N N . ARG A 1 113 ? -7.017 -9.139 1.445 1.00 98.69 113 ARG A N 1
ATOM 862 C CA . ARG A 1 113 ? -6.561 -10.417 2.028 1.00 98.69 113 ARG A CA 1
ATOM 863 C C . ARG A 1 113 ? -5.831 -10.235 3.361 1.00 98.69 113 ARG A C 1
ATOM 865 O O . ARG A 1 113 ? -6.028 -11.047 4.258 1.00 98.69 113 ARG A O 1
ATOM 872 N N . MET A 1 114 ? -5.022 -9.181 3.511 1.00 98.62 114 MET A N 1
ATOM 873 C CA . MET A 1 114 ? -4.383 -8.855 4.797 1.00 98.62 114 MET A CA 1
ATOM 874 C C . MET A 1 114 ? -5.430 -8.568 5.883 1.00 98.62 114 MET A C 1
ATOM 876 O O . MET A 1 114 ? -5.294 -9.051 7.002 1.00 98.62 114 MET A O 1
ATOM 880 N N . GLY A 1 115 ? -6.494 -7.833 5.544 1.00 98.81 115 GLY A N 1
ATOM 881 C CA . GLY A 1 115 ? -7.626 -7.573 6.434 1.00 98.81 115 GLY A CA 1
ATOM 882 C C . GLY A 1 115 ? -8.356 -8.839 6.879 1.00 98.81 115 GLY A C 1
ATOM 883 O O . GLY A 1 115 ? -8.547 -9.043 8.075 1.00 98.81 115 GLY A O 1
ATOM 884 N N . ALA A 1 116 ? -8.696 -9.717 5.932 1.00 98.88 116 ALA A N 1
ATOM 885 C CA . ALA A 1 116 ? -9.325 -11.004 6.237 1.00 98.88 116 ALA A CA 1
ATOM 886 C C . ALA A 1 116 ? -8.425 -11.864 7.137 1.00 98.88 116 ALA A C 1
ATOM 888 O O . ALA A 1 116 ? -8.850 -12.380 8.168 1.00 98.88 116 ALA A O 1
ATOM 889 N N . ARG A 1 117 ? -7.126 -11.934 6.821 1.00 98.81 117 ARG A N 1
ATOM 890 C CA . ARG A 1 117 ? -6.164 -12.662 7.651 1.00 98.81 117 ARG A CA 1
ATOM 891 C C . ARG A 1 117 ? -6.093 -12.114 9.078 1.00 98.81 117 ARG A C 1
ATOM 893 O O . ARG A 1 117 ? -6.037 -12.884 10.031 1.00 98.81 117 ARG A O 1
ATOM 900 N N . LEU A 1 118 ? -6.142 -10.795 9.230 1.00 98.75 118 LEU A N 1
ATOM 901 C CA . LEU A 1 118 ? -6.132 -10.129 10.529 1.00 98.75 118 LEU A CA 1
ATOM 902 C C . LEU A 1 118 ? -7.395 -10.424 11.359 1.00 98.75 118 LEU A C 1
ATOM 904 O O . LEU A 1 118 ? -7.301 -10.523 12.582 1.00 98.75 118 LEU A O 1
ATOM 908 N N . ALA A 1 119 ? -8.556 -10.597 10.720 1.00 98.75 119 ALA A N 1
ATOM 909 C CA . ALA A 1 119 ? -9.785 -11.021 11.395 1.00 98.75 119 ALA A CA 1
ATOM 910 C C . ALA A 1 119 ? -9.690 -12.463 11.915 1.00 98.75 119 ALA A C 1
ATOM 912 O O . ALA A 1 119 ? -10.115 -12.731 13.037 1.00 98.75 119 ALA A O 1
ATOM 913 N N . GLN A 1 120 ? -9.054 -13.360 11.155 1.00 98.62 120 GLN A N 1
ATOM 914 C CA . GLN A 1 120 ? -8.791 -14.742 11.579 1.00 98.62 120 GLN A CA 1
ATOM 915 C C . GLN A 1 120 ? -7.801 -14.812 12.750 1.00 98.62 120 GLN A C 1
ATOM 917 O O . GLN A 1 120 ? -7.981 -15.597 13.678 1.00 98.62 120 GLN A O 1
ATOM 922 N N . GLU A 1 121 ? -6.740 -14.004 12.710 1.00 98.56 121 GLU A N 1
ATOM 923 C CA . GLU A 1 121 ? -5.663 -14.038 13.708 1.00 98.56 121 GLU A CA 1
ATOM 924 C C . GLU A 1 121 ? -5.997 -13.276 14.999 1.00 98.56 121 GLU A C 1
ATOM 926 O O . GLU A 1 121 ? -5.421 -13.549 16.053 1.00 98.56 121 GLU A O 1
ATOM 931 N N . SER A 1 122 ? -6.891 -12.288 14.945 1.00 97.62 122 SER A N 1
ATOM 932 C CA . SER A 1 122 ? -7.267 -11.474 16.107 1.00 97.62 122 SER A CA 1
ATOM 933 C C . SER A 1 122 ? -8.719 -10.990 16.034 1.00 97.62 122 SER A C 1
ATOM 935 O O . SER A 1 122 ? -8.964 -9.774 15.920 1.00 97.62 122 SER A O 1
ATOM 937 N N . PRO A 1 123 ? -9.689 -11.920 16.137 1.00 97.62 123 PRO A N 1
ATOM 938 C CA . PRO A 1 123 ? -11.103 -11.581 16.204 1.00 97.62 123 PRO A CA 1
ATOM 939 C C . PRO A 1 123 ? -11.426 -10.837 17.505 1.00 97.62 123 PRO A C 1
ATOM 941 O O . PRO A 1 123 ? -10.710 -10.932 18.506 1.00 97.62 123 PRO A O 1
ATOM 944 N N . VAL A 1 124 ? -12.513 -10.073 17.493 1.00 98.25 124 VAL A N 1
ATOM 945 C CA . VAL A 1 124 ? -13.104 -9.465 18.688 1.00 98.25 124 VAL A CA 1
ATOM 946 C C . VAL A 1 124 ? -14.581 -9.210 18.437 1.00 98.25 124 VAL A C 1
ATOM 948 O O . VAL A 1 124 ? -14.963 -8.853 17.325 1.00 98.25 124 VAL A O 1
ATOM 951 N N . ASP A 1 125 ? -15.402 -9.401 19.464 1.00 97.88 125 ASP A N 1
ATOM 952 C CA . ASP A 1 125 ? -16.819 -9.067 19.393 1.00 97.88 125 ASP A CA 1
ATOM 953 C C . ASP A 1 125 ? -16.992 -7.540 19.390 1.00 97.88 125 ASP A C 1
ATOM 955 O O . ASP A 1 125 ? -16.509 -6.839 20.285 1.00 97.88 125 ASP A O 1
ATOM 959 N N . ALA A 1 126 ? -17.629 -7.017 18.347 1.00 98.50 126 ALA A N 1
ATOM 960 C CA . ALA A 1 126 ? -17.809 -5.592 18.119 1.00 98.50 126 ALA A CA 1
ATOM 961 C C . ALA A 1 126 ? -19.035 -5.349 17.231 1.00 98.50 126 ALA A C 1
ATOM 963 O O . ALA A 1 126 ? -19.622 -6.283 16.696 1.00 98.50 126 ALA A O 1
ATOM 964 N N . ASP A 1 127 ? -19.416 -4.087 17.049 1.00 98.69 127 ASP A N 1
ATOM 965 C CA . ASP A 1 127 ? -20.641 -3.745 16.319 1.00 98.69 127 ASP A CA 1
ATOM 966 C C . ASP A 1 127 ? -20.367 -3.328 14.868 1.00 98.69 127 ASP A C 1
ATOM 968 O O . ASP A 1 127 ? -21.274 -3.358 14.039 1.00 98.69 127 ASP A O 1
ATOM 972 N N . MET A 1 128 ? -19.141 -2.890 14.565 1.00 98.56 128 MET A N 1
ATOM 973 C CA . MET A 1 128 ? -18.741 -2.443 13.229 1.00 98.56 128 MET A CA 1
ATOM 974 C C . MET A 1 128 ? -17.224 -2.443 13.042 1.00 98.56 128 MET A C 1
ATOM 976 O O . MET A 1 128 ? -16.452 -2.395 14.007 1.00 98.56 128 MET A O 1
ATOM 980 N N . VAL A 1 129 ? -16.816 -2.376 11.778 1.00 98.88 129 VAL A N 1
ATOM 981 C CA . VAL A 1 129 ? -15.438 -2.143 11.348 1.00 98.88 129 VAL A CA 1
ATOM 982 C C . VAL A 1 129 ? -15.365 -0.805 10.624 1.00 98.88 129 VAL A C 1
ATOM 984 O O . VAL A 1 129 ? -16.231 -0.482 9.817 1.00 98.88 129 VAL A O 1
ATOM 987 N N . ILE A 1 130 ? -14.319 -0.029 10.898 1.00 98.44 130 ILE A N 1
ATOM 988 C CA . ILE A 1 130 ? -14.009 1.205 10.175 1.00 98.44 130 ILE A CA 1
ATOM 989 C C . ILE A 1 130 ? -12.539 1.197 9.749 1.00 98.44 130 ILE A C 1
ATOM 991 O O . ILE A 1 130 ? -11.670 0.707 10.472 1.00 98.44 130 ILE A O 1
ATOM 995 N N . GLY A 1 131 ? -12.244 1.770 8.584 1.00 97.94 131 GLY A N 1
ATOM 996 C CA . GLY A 1 131 ? -10.871 2.009 8.132 1.00 97.94 131 GLY A CA 1
ATOM 997 C C . GLY A 1 131 ? -10.419 3.438 8.410 1.00 97.94 131 GLY A C 1
ATOM 998 O O . GLY A 1 131 ? -11.204 4.378 8.285 1.00 97.94 131 GLY A O 1
ATOM 999 N N . VAL A 1 132 ? -9.142 3.622 8.736 1.00 96.69 132 VAL A N 1
ATOM 1000 C CA . VAL A 1 132 ? -8.479 4.933 8.735 1.00 96.69 132 VAL A CA 1
ATOM 1001 C C . VAL A 1 132 ? -8.267 5.406 7.286 1.00 96.69 132 VAL A C 1
ATOM 1003 O O . VAL A 1 132 ? -7.481 4.799 6.545 1.00 96.69 132 VAL A O 1
ATOM 1006 N N . PRO A 1 133 ? -8.923 6.493 6.835 1.00 93.50 133 PRO A N 1
ATOM 1007 C CA . PRO A 1 133 ? -8.820 6.908 5.443 1.00 93.50 133 PRO A CA 1
ATOM 1008 C C . PRO A 1 133 ? -7.437 7.501 5.109 1.00 93.50 133 PRO A C 1
ATOM 1010 O O . PRO A 1 133 ? -6.885 8.304 5.861 1.00 93.50 133 PRO A O 1
ATOM 1013 N N . ASN A 1 134 ? -6.834 7.196 3.958 1.00 89.25 134 ASN A N 1
ATOM 1014 C CA . ASN A 1 134 ? -7.391 6.433 2.828 1.00 89.25 134 ASN A CA 1
ATOM 1015 C C . ASN A 1 134 ? -6.738 5.049 2.644 1.00 89.25 134 ASN A C 1
ATOM 1017 O O . ASN A 1 134 ? -7.267 4.224 1.907 1.00 89.25 134 ASN A O 1
ATOM 1021 N N . SER A 1 135 ? -5.580 4.806 3.261 1.00 82.00 135 SER A N 1
ATOM 1022 C CA . SER A 1 135 ? -4.698 3.663 2.977 1.00 82.00 135 SER A CA 1
ATOM 1023 C C . SER A 1 135 ? -5.268 2.324 3.446 1.00 82.00 135 SER A C 1
ATOM 1025 O O . SER A 1 135 ? -5.137 1.322 2.743 1.00 82.00 135 SER A O 1
ATOM 1027 N N . SER A 1 136 ? -5.960 2.308 4.585 1.00 95.81 136 SER A N 1
ATOM 1028 C CA . SER A 1 136 ? -6.443 1.076 5.223 1.00 95.81 136 SER A CA 1
ATOM 1029 C C . SER A 1 136 ? -7.850 0.641 4.792 1.00 95.81 136 SER A C 1
ATOM 1031 O O . SER A 1 136 ? -8.307 -0.425 5.195 1.00 95.81 136 SER A O 1
ATOM 1033 N N . LEU A 1 137 ? -8.537 1.409 3.935 1.00 98.00 137 LEU A N 1
ATOM 1034 C CA . LEU A 1 137 ? -9.930 1.135 3.540 1.00 98.00 137 LEU A CA 1
ATOM 1035 C C . LEU A 1 137 ? -10.112 -0.260 2.918 1.00 98.00 137 LEU A C 1
ATOM 1037 O O . LEU A 1 137 ? -11.116 -0.927 3.152 1.00 98.00 137 LEU A O 1
ATOM 1041 N N . SER A 1 138 ? -9.116 -0.726 2.159 1.00 98.56 138 SER A N 1
ATOM 1042 C CA . SER A 1 138 ? -9.133 -2.069 1.561 1.00 98.56 138 SER A CA 1
ATOM 1043 C C . SER A 1 138 ? -8.988 -3.171 2.616 1.00 98.56 138 SER A C 1
ATOM 1045 O O . SER A 1 138 ? -9.707 -4.165 2.568 1.00 98.56 138 SER A O 1
ATOM 1047 N N . ALA A 1 139 ? -8.103 -2.978 3.599 1.00 98.69 139 ALA A N 1
ATOM 1048 C CA . ALA A 1 139 ? -7.938 -3.909 4.713 1.00 98.69 139 ALA A CA 1
ATOM 1049 C C . ALA A 1 139 ? -9.166 -3.912 5.639 1.00 98.69 139 ALA A C 1
ATOM 1051 O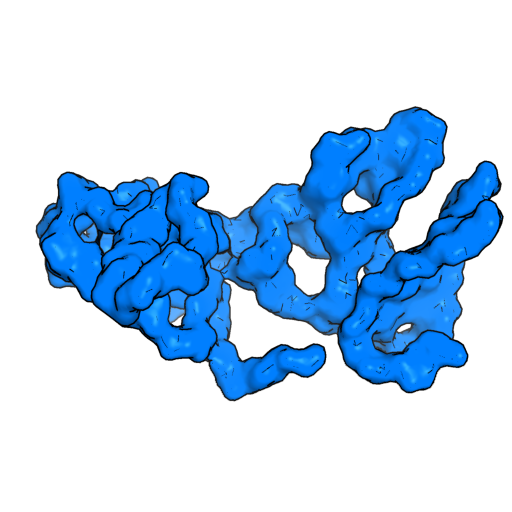 O . ALA A 1 139 ? -9.583 -4.975 6.084 1.00 98.69 139 ALA A O 1
ATOM 1052 N N . ALA A 1 140 ? -9.800 -2.757 5.863 1.00 98.69 140 ALA A N 1
ATOM 1053 C CA . ALA A 1 140 ? -11.059 -2.657 6.601 1.00 98.69 140 ALA A CA 1
ATOM 1054 C C . ALA A 1 140 ? -12.189 -3.444 5.938 1.00 98.69 140 ALA A C 1
ATOM 1056 O O . ALA A 1 140 ? -12.851 -4.230 6.608 1.00 98.69 140 ALA A O 1
ATOM 1057 N N . SER A 1 141 ? -12.349 -3.305 4.618 1.00 98.69 141 SER A N 1
ATOM 1058 C CA . SER A 1 141 ? -13.307 -4.108 3.849 1.00 98.69 141 SER A CA 1
ATOM 1059 C C . SER A 1 141 ? -13.038 -5.608 3.992 1.00 98.69 141 SER A C 1
ATOM 1061 O O . SER A 1 141 ? -13.969 -6.362 4.246 1.00 98.69 141 SER A O 1
ATOM 1063 N N . GLY A 1 142 ? -11.778 -6.042 3.895 1.00 98.75 142 GLY A N 1
ATOM 1064 C CA . GLY A 1 142 ? -11.429 -7.455 4.054 1.00 98.75 142 GLY A CA 1
ATOM 1065 C C . GLY A 1 142 ? -11.675 -7.997 5.462 1.00 98.75 142 GLY A C 1
ATOM 1066 O O . GLY A 1 142 ? -12.191 -9.099 5.608 1.00 98.75 142 GLY A O 1
ATOM 1067 N N . TYR A 1 143 ? -11.343 -7.216 6.494 1.00 98.88 143 TYR A N 1
ATOM 1068 C CA . TYR A 1 143 ? -11.612 -7.590 7.883 1.00 98.88 143 TYR A CA 1
ATOM 1069 C C . TYR A 1 143 ? -13.121 -7.695 8.137 1.00 98.88 143 TYR A C 1
ATOM 1071 O O . TYR A 1 143 ? -13.572 -8.660 8.742 1.00 98.88 143 TYR A O 1
ATOM 1079 N N . ALA A 1 144 ? -13.901 -6.714 7.673 1.00 98.81 144 ALA A N 1
ATOM 1080 C CA . ALA A 1 144 ? -15.350 -6.666 7.850 1.00 98.81 144 ALA A CA 1
ATOM 1081 C C . ALA A 1 144 ? -16.061 -7.864 7.210 1.00 98.81 144 ALA A C 1
ATOM 1083 O O . ALA A 1 144 ? -16.898 -8.491 7.855 1.00 98.81 144 ALA A O 1
ATOM 1084 N N . GLU A 1 145 ? -15.690 -8.201 5.972 1.00 98.75 145 GLU A N 1
ATOM 1085 C CA . GLU A 1 145 ? -16.250 -9.348 5.252 1.00 98.75 145 GLU A CA 1
ATOM 1086 C C . GLU A 1 145 ? -15.941 -10.672 5.953 1.00 98.75 145 GLU A C 1
ATOM 1088 O O . GLU A 1 145 ? -16.847 -11.479 6.141 1.00 98.75 145 GLU A O 1
ATOM 1093 N N . GLU A 1 146 ? -14.696 -10.874 6.390 1.00 98.81 146 GLU A N 1
ATOM 1094 C CA . GLU A 1 146 ? -14.302 -12.089 7.113 1.00 98.81 146 GLU A CA 1
ATOM 1095 C C . GLU A 1 146 ? -14.976 -12.185 8.492 1.00 98.81 146 GLU A C 1
ATOM 1097 O O . GLU A 1 146 ? -15.389 -13.263 8.910 1.00 98.81 146 GLU A O 1
ATOM 1102 N N . ALA A 1 147 ? -15.113 -11.061 9.201 1.00 98.44 147 ALA A N 1
ATOM 1103 C CA . ALA A 1 147 ? -15.728 -11.014 10.526 1.00 98.44 147 ALA A CA 1
ATOM 1104 C C . ALA A 1 147 ? -17.269 -11.026 10.494 1.00 98.44 147 ALA A C 1
ATOM 1106 O O . ALA A 1 147 ? -17.892 -11.146 11.548 1.00 98.44 147 ALA A O 1
ATOM 1107 N N . GLY A 1 148 ? -17.895 -10.866 9.322 1.00 98.44 148 GLY A N 1
ATOM 1108 C CA . GLY A 1 148 ? -19.349 -10.740 9.196 1.00 98.44 148 GLY A CA 1
ATOM 1109 C C . GLY A 1 148 ? -19.915 -9.462 9.831 1.00 98.44 148 GLY A C 1
ATOM 1110 O O . GLY A 1 148 ? -21.049 -9.464 10.308 1.00 98.44 148 GLY A O 1
ATOM 1111 N N . LEU A 1 149 ? -19.131 -8.380 9.861 1.00 98.62 149 LEU A N 1
ATOM 1112 C CA . LEU A 1 149 ? -19.498 -7.097 10.470 1.00 98.62 149 LEU A CA 1
ATOM 1113 C C . LEU A 1 149 ? -19.737 -6.017 9.404 1.00 98.62 149 LEU A C 1
ATOM 1115 O O . LEU A 1 149 ? -19.106 -6.044 8.346 1.00 98.62 149 LEU A O 1
ATOM 1119 N N . PRO A 1 150 ? -20.601 -5.019 9.667 1.00 98.44 150 PRO A N 1
ATOM 1120 C CA . PRO A 1 150 ? -20.765 -3.893 8.757 1.00 98.44 150 PRO A CA 1
ATOM 1121 C C . PRO A 1 150 ? -19.477 -3.055 8.682 1.00 98.44 150 PRO A C 1
ATOM 1123 O O . PRO A 1 150 ? -18.854 -2.747 9.703 1.00 98.44 150 PRO A O 1
ATOM 1126 N N . ASN A 1 151 ? -19.092 -2.680 7.459 1.00 98.38 151 ASN A N 1
ATOM 1127 C CA . ASN A 1 151 ? -18.004 -1.742 7.185 1.00 98.38 151 ASN A CA 1
ATOM 1128 C C . ASN A 1 151 ? -18.575 -0.326 7.060 1.00 98.38 151 ASN A C 1
ATOM 1130 O O . ASN A 1 151 ? -19.240 -0.013 6.073 1.00 98.38 151 ASN A O 1
ATOM 1134 N N . GLU A 1 152 ? -18.316 0.519 8.052 1.00 98.12 152 GLU A N 1
ATOM 1135 C CA . GLU A 1 152 ? -18.957 1.825 8.200 1.00 98.12 152 GLU A CA 1
ATOM 1136 C C . GLU A 1 152 ? -17.976 2.989 8.042 1.00 98.12 152 GLU A C 1
ATOM 1138 O O . GLU A 1 152 ? -16.767 2.892 8.281 1.00 98.12 152 GLU A O 1
ATOM 1143 N N . MET A 1 153 ? -18.514 4.158 7.697 1.00 95.38 153 MET A N 1
ATOM 1144 C CA . MET A 1 153 ? -17.729 5.389 7.622 1.00 95.38 153 MET A CA 1
ATOM 1145 C C . MET A 1 153 ? -17.685 6.093 8.987 1.00 95.38 153 MET A C 1
ATOM 1147 O O . MET A 1 153 ? -18.353 7.099 9.212 1.00 95.38 153 MET A O 1
ATOM 1151 N N . GLY A 1 154 ? -16.878 5.569 9.915 1.00 95.75 154 GLY A N 1
ATOM 1152 C CA . GLY A 1 154 ? -16.689 6.179 11.242 1.00 95.75 154 GLY A CA 1
ATOM 1153 C C . GLY A 1 154 ? -15.677 7.329 11.284 1.00 95.75 154 GLY A C 1
ATOM 1154 O O . GLY A 1 154 ? -15.675 8.115 12.234 1.00 95.75 154 GLY A O 1
ATOM 1155 N N . LEU A 1 155 ? -14.827 7.451 10.261 1.00 95.50 155 LEU A N 1
ATOM 1156 C CA . LEU A 1 155 ? -13.808 8.493 10.131 1.00 95.50 155 LEU A CA 1
ATOM 1157 C C . LEU A 1 155 ? -13.884 9.146 8.752 1.00 95.50 155 LEU A C 1
ATOM 1159 O O . LEU A 1 155 ? -13.993 8.467 7.735 1.00 95.50 155 LEU A O 1
ATOM 1163 N N . ILE A 1 156 ? -13.749 10.469 8.720 1.00 92.69 156 ILE A N 1
ATOM 1164 C CA . ILE A 1 156 ? -13.681 11.261 7.493 1.00 92.69 156 ILE A CA 1
ATOM 1165 C C . ILE A 1 156 ? -12.365 12.027 7.479 1.00 92.69 156 ILE A C 1
ATOM 1167 O O . ILE A 1 156 ? -12.050 12.782 8.405 1.00 92.69 156 ILE A O 1
ATOM 1171 N N . LYS A 1 157 ? -11.610 11.857 6.392 1.00 90.38 157 LYS A N 1
ATOM 1172 C CA . LYS A 1 157 ? -10.443 12.681 6.085 1.00 90.38 157 LYS A CA 1
ATOM 1173 C C . LYS A 1 157 ? -10.900 13.971 5.414 1.00 90.38 157 LYS A C 1
ATOM 1175 O O . LYS A 1 157 ? -11.574 13.937 4.388 1.00 90.38 157 LYS A O 1
ATOM 1180 N N . ASN A 1 158 ? -10.489 15.107 5.962 1.00 84.81 158 ASN A N 1
ATOM 1181 C CA . ASN A 1 158 ? -10.760 16.396 5.342 1.00 84.81 158 ASN A CA 1
ATOM 1182 C C . ASN A 1 158 ? -9.847 16.586 4.119 1.00 84.81 158 ASN A C 1
ATOM 1184 O O . ASN A 1 158 ? -8.621 16.636 4.246 1.00 84.81 158 ASN A O 1
ATOM 1188 N N . GLN A 1 159 ? -10.451 16.686 2.935 1.00 82.19 159 GLN A N 1
ATOM 1189 C CA . GLN A 1 159 ? -9.735 16.819 1.663 1.00 82.19 159 GLN A CA 1
ATOM 1190 C C . GLN A 1 159 ? -9.130 18.216 1.449 1.00 82.19 159 GLN A C 1
ATOM 1192 O O . GLN A 1 159 ? -8.241 18.374 0.618 1.00 82.19 159 GLN A O 1
ATOM 1197 N N . TYR A 1 160 ? -9.563 19.213 2.225 1.00 74.75 160 TYR A N 1
ATOM 1198 C CA . TYR A 1 160 ? -9.193 20.619 2.048 1.00 74.75 160 TYR A CA 1
ATOM 1199 C C . TYR A 1 160 ? -8.107 21.096 3.022 1.00 74.75 160 TYR A C 1
ATOM 1201 O O . TYR A 1 160 ? -7.723 22.265 3.006 1.00 74.75 160 TYR A O 1
ATOM 1209 N N . VAL A 1 161 ? -7.581 20.216 3.883 1.00 68.06 161 VAL A N 1
ATOM 1210 C CA . VAL A 1 161 ? -6.513 20.590 4.821 1.00 68.06 161 VAL A CA 1
ATOM 1211 C C . VAL A 1 161 ? -5.171 20.616 4.096 1.00 68.06 161 VAL A C 1
ATOM 1213 O O . VAL A 1 161 ? -4.569 19.578 3.818 1.00 68.06 161 VAL A O 1
ATOM 1216 N N . ALA A 1 162 ? -4.685 21.826 3.822 1.00 59.56 162 ALA A N 1
ATOM 1217 C CA . ALA A 1 162 ? -3.344 22.073 3.304 1.00 59.56 162 ALA A CA 1
ATOM 1218 C C . ALA A 1 162 ? -2.244 21.719 4.332 1.00 59.56 162 ALA A C 1
ATOM 1220 O O . ALA A 1 162 ? -2.506 21.379 5.491 1.00 59.56 162 ALA A O 1
ATOM 1221 N N . ARG A 1 163 ? -0.971 21.801 3.917 1.00 58.28 163 ARG A N 1
ATOM 1222 C CA . ARG A 1 163 ? 0.175 21.545 4.807 1.00 58.28 163 ARG A CA 1
ATOM 1223 C C . ARG A 1 163 ? 0.115 22.487 6.016 1.00 58.28 163 ARG A C 1
ATOM 1225 O O . ARG A 1 163 ? 0.220 23.699 5.880 1.00 58.28 163 ARG A O 1
ATOM 1232 N N . THR A 1 164 ? 0.032 21.916 7.214 1.00 52.97 164 THR A N 1
ATOM 1233 C CA . THR A 1 164 ? -0.081 22.629 8.501 1.00 52.97 164 THR A CA 1
ATOM 1234 C C . THR A 1 164 ? 1.185 23.395 8.917 1.00 52.97 164 THR A C 1
ATOM 1236 O O . THR A 1 164 ? 1.223 23.946 10.010 1.00 52.97 164 THR A O 1
ATOM 1239 N N . PHE A 1 165 ? 2.234 23.417 8.085 1.00 45.28 165 PHE A N 1
ATOM 1240 C CA . PHE A 1 165 ? 3.519 24.054 8.401 1.00 45.28 165 PHE A CA 1
ATOM 1241 C C . PHE A 1 165 ? 3.438 25.592 8.404 1.00 45.28 165 PHE A C 1
ATOM 1243 O O . PHE A 1 165 ? 4.206 26.238 9.103 1.00 45.28 165 PHE A O 1
ATOM 1250 N N . ILE A 1 166 ? 2.473 26.178 7.686 1.00 53.88 166 ILE A N 1
ATOM 1251 C CA . ILE A 1 166 ? 2.268 27.635 7.572 1.00 53.88 166 ILE A CA 1
ATOM 1252 C C . ILE A 1 166 ? 1.269 28.129 8.638 1.00 53.88 166 ILE A C 1
ATOM 1254 O O . ILE A 1 166 ? 0.383 28.925 8.354 1.00 53.88 166 ILE A O 1
ATOM 1258 N N . GLN A 1 167 ? 1.325 27.583 9.855 1.00 58.12 167 GLN A N 1
ATOM 1259 C CA . GLN A 1 167 ? 0.438 28.002 10.946 1.00 58.12 167 GLN A CA 1
ATOM 1260 C C . GLN A 1 167 ? 1.247 28.764 12.009 1.00 58.12 167 GLN A C 1
ATOM 1262 O O . GLN A 1 167 ? 2.248 28.226 12.497 1.00 58.12 167 GLN A O 1
ATOM 1267 N N . PRO A 1 168 ? 0.844 30.001 12.366 1.00 53.09 168 PRO A N 1
ATOM 1268 C CA . PRO A 1 168 ? 1.687 30.942 13.106 1.00 53.09 168 PRO A CA 1
ATOM 1269 C C . PRO A 1 168 ? 1.927 30.560 14.572 1.00 53.09 168 PRO A C 1
ATOM 1271 O O . PRO A 1 168 ? 2.927 30.980 15.147 1.00 53.09 168 PRO A O 1
ATOM 1274 N N . THR A 1 169 ? 1.077 29.727 15.180 1.00 73.94 169 THR A N 1
ATOM 1275 C CA . THR A 1 169 ? 1.226 29.302 16.583 1.00 73.94 169 THR A CA 1
ATOM 1276 C C . THR A 1 169 ? 1.207 27.780 16.733 1.00 73.94 169 THR A C 1
ATOM 1278 O O . THR A 1 169 ? 0.734 27.046 15.862 1.00 73.94 169 THR A O 1
ATOM 1281 N N . GLN A 1 170 ? 1.750 27.288 17.850 1.00 65.50 170 GLN A N 1
ATOM 1282 C CA . GLN A 1 170 ? 1.722 25.866 18.207 1.00 65.50 170 GLN A CA 1
ATOM 1283 C C . GLN A 1 170 ? 0.277 25.359 18.380 1.00 65.50 170 GLN A C 1
ATOM 1285 O O . GLN A 1 170 ? -0.056 24.290 17.877 1.00 65.50 170 GLN A O 1
ATOM 1290 N N . GLU A 1 171 ? -0.600 26.159 18.989 1.00 71.06 171 GLU A N 1
ATOM 1291 C CA . GLU A 1 171 ? -2.024 25.842 19.179 1.00 71.06 171 GLU A CA 1
ATOM 1292 C C . GLU A 1 171 ? -2.778 25.722 17.848 1.00 71.06 171 GLU A C 1
ATOM 1294 O O . GLU A 1 171 ? -3.547 24.781 17.650 1.00 71.06 171 GLU A O 1
ATOM 1299 N N . LEU A 1 172 ? -2.509 26.617 16.888 1.00 63.50 172 LEU A N 1
ATOM 1300 C CA . LEU A 1 172 ? -3.084 26.539 15.540 1.00 63.50 172 LEU A CA 1
ATOM 1301 C C . LEU A 1 172 ? -2.545 25.338 14.756 1.00 63.50 172 LEU A C 1
ATOM 1303 O O . LEU A 1 172 ? -3.270 24.736 13.962 1.00 63.50 172 LEU A O 1
ATOM 1307 N N . ARG A 1 173 ? -1.294 24.928 15.003 1.00 63.78 173 ARG A N 1
ATOM 1308 C CA . ARG A 1 173 ? -0.757 23.670 14.464 1.00 63.78 173 ARG A CA 1
ATOM 1309 C C . ARG A 1 173 ? -1.476 22.461 15.050 1.00 63.78 173 ARG A C 1
ATOM 1311 O O . ARG A 1 173 ? -1.849 21.567 14.293 1.00 63.78 173 ARG A O 1
ATOM 1318 N N . GLU A 1 174 ? -1.726 22.444 16.354 1.00 64.88 174 GLU A N 1
ATOM 1319 C CA . GLU A 1 174 ? -2.482 21.376 17.014 1.00 64.88 174 GLU A CA 1
ATOM 1320 C C . GLU A 1 174 ? -3.935 21.313 16.524 1.00 64.88 174 GLU A C 1
ATOM 1322 O O . GLU A 1 174 ? -4.411 20.227 16.182 1.00 64.88 174 GLU A O 1
ATOM 1327 N N . GLN A 1 175 ? -4.614 22.455 16.366 1.00 63.53 175 GLN A N 1
ATOM 1328 C CA . GLN A 1 175 ? -5.923 22.528 15.704 1.00 63.53 175 GLN A CA 1
ATOM 1329 C C . GLN A 1 175 ? -5.863 22.050 14.247 1.00 63.53 175 GLN A C 1
ATOM 1331 O O . GLN A 1 175 ? -6.717 21.274 13.823 1.00 63.53 175 GLN A O 1
ATOM 1336 N N . GLY A 1 176 ? -4.832 22.426 13.488 1.00 61.06 176 GLY A N 1
ATOM 1337 C CA . GLY A 1 176 ? -4.621 21.967 12.113 1.00 61.06 176 GLY A CA 1
ATOM 1338 C C . GLY A 1 176 ? -4.466 20.449 11.992 1.00 61.06 176 GLY A C 1
ATOM 1339 O O . GLY A 1 176 ? -4.920 19.858 11.013 1.00 61.06 176 GLY A O 1
ATOM 1340 N N . VAL A 1 177 ? -3.883 19.792 13.001 1.00 60.09 177 VAL A N 1
ATOM 1341 C CA . VAL A 1 177 ? -3.860 18.323 13.087 1.00 60.09 177 VAL A CA 1
ATOM 1342 C C . VAL A 1 177 ? -5.255 17.770 13.387 1.00 60.09 177 VAL A C 1
ATOM 1344 O O . VAL A 1 177 ? -5.647 16.790 12.752 1.00 60.09 177 VAL A O 1
ATOM 1347 N N . ARG A 1 178 ? -6.036 18.407 14.278 1.00 60.84 178 ARG A N 1
ATOM 1348 C CA . ARG A 1 178 ? -7.442 18.025 14.537 1.00 60.84 178 ARG A CA 1
ATOM 1349 C C . ARG A 1 178 ? -8.315 18.124 13.286 1.00 60.84 178 ARG A C 1
ATOM 1351 O O . ARG A 1 178 ? -9.221 17.320 13.133 1.00 60.84 178 ARG A O 1
ATOM 1358 N N . MET A 1 179 ? -8.028 19.060 12.383 1.00 62.94 179 MET A N 1
ATOM 1359 C CA . MET A 1 179 ? -8.811 19.240 11.158 1.00 62.94 179 MET A CA 1
ATOM 1360 C C . MET A 1 179 ? -8.608 18.134 10.114 1.00 62.94 179 MET A C 1
ATOM 1362 O O . MET A 1 179 ? -9.435 18.017 9.215 1.00 62.94 179 MET A O 1
ATOM 1366 N N . LYS A 1 180 ? -7.534 17.330 10.190 1.00 78.00 180 LYS A N 1
ATOM 1367 C CA . LYS A 1 180 ? -7.221 16.335 9.143 1.00 78.00 180 LYS A CA 1
ATOM 1368 C C . LYS A 1 180 ? -8.172 15.143 9.133 1.00 78.00 180 LYS A C 1
ATOM 1370 O O . LYS A 1 180 ? -8.474 14.626 8.061 1.00 78.00 180 LYS A O 1
ATOM 1375 N N . LEU A 1 181 ? -8.602 14.702 10.310 1.00 87.69 181 LEU A N 1
ATOM 1376 C CA . LEU A 1 181 ? -9.455 13.534 10.510 1.00 87.69 181 LEU A CA 1
ATOM 1377 C C . LEU A 1 181 ? -10.542 13.888 11.520 1.00 87.69 181 LEU A C 1
ATOM 1379 O O . LEU A 1 181 ? -10.249 14.416 12.589 1.00 87.69 181 LEU A O 1
ATOM 1383 N N . SER A 1 182 ? -11.782 13.562 11.181 1.00 90.75 182 SER A N 1
ATOM 1384 C CA . SER A 1 182 ? -12.956 13.771 12.027 1.00 90.75 182 SER A CA 1
ATOM 1385 C C . SER A 1 182 ? -13.696 12.453 12.218 1.00 90.75 182 SER A C 1
ATOM 1387 O O . SER A 1 182 ? -13.736 11.635 11.302 1.00 90.75 182 SER A O 1
ATOM 1389 N N . ALA A 1 183 ? -14.246 12.232 13.411 1.00 94.56 183 ALA A N 1
ATOM 1390 C CA . ALA A 1 183 ? -15.099 11.082 13.682 1.00 94.56 183 ALA A CA 1
ATOM 1391 C C . ALA A 1 183 ? -16.559 11.438 13.404 1.00 94.56 183 ALA A C 1
ATOM 1393 O O . ALA A 1 183 ? -17.019 12.531 13.744 1.00 94.56 183 ALA A O 1
ATOM 1394 N N . VAL A 1 184 ? -17.297 10.501 12.815 1.00 95.81 184 VAL A N 1
ATOM 1395 C CA . VAL A 1 184 ? -18.724 10.670 12.538 1.00 95.81 184 VAL A CA 1
ATOM 1396 C C . VAL A 1 184 ? -19.507 10.276 13.789 1.00 95.81 184 VAL A C 1
ATOM 1398 O O . VAL A 1 184 ? -19.837 9.110 13.988 1.00 95.81 184 VAL A O 1
ATOM 1401 N N . HIS A 1 185 ? -19.777 11.254 14.662 1.00 94.56 185 HIS A N 1
ATOM 1402 C CA . HIS A 1 185 ? -20.404 11.037 15.975 1.00 94.56 185 HIS A CA 1
ATOM 1403 C C . HIS A 1 185 ? -21.668 10.168 15.912 1.00 94.56 185 HIS A C 1
ATOM 1405 O O . HIS A 1 185 ? -21.806 9.229 16.689 1.00 94.56 185 HIS A O 1
ATOM 1411 N N . SER A 1 186 ? -22.571 10.443 14.968 1.00 96.06 186 SER A N 1
ATOM 1412 C CA . SER A 1 186 ? -23.826 9.697 14.805 1.00 96.06 186 SER A CA 1
ATOM 1413 C C . SER A 1 186 ? -23.631 8.221 14.448 1.00 96.06 186 SER A C 1
ATOM 1415 O O . SER A 1 186 ? -24.512 7.422 14.744 1.00 96.06 186 SER A O 1
ATOM 1417 N N . VAL A 1 187 ? -22.498 7.862 13.840 1.00 97.31 187 VAL A N 1
ATOM 1418 C CA . VAL A 1 187 ? -22.162 6.479 13.473 1.00 97.31 187 VAL A CA 1
ATOM 1419 C C . VAL A 1 187 ? -21.540 5.753 14.664 1.00 97.31 187 VAL A C 1
ATOM 1421 O O . VAL A 1 187 ? -21.940 4.640 14.986 1.00 97.31 187 VAL A O 1
ATOM 1424 N N . VAL A 1 188 ? -20.584 6.384 15.352 1.00 98.00 188 VAL A N 1
ATOM 1425 C CA . VAL A 1 188 ? -19.752 5.691 16.354 1.00 98.00 188 VAL A CA 1
ATOM 1426 C C . VAL A 1 188 ? -20.315 5.724 17.779 1.00 98.00 188 VAL A C 1
ATOM 1428 O O . VAL A 1 188 ? -19.894 4.927 18.617 1.00 98.00 188 VAL A O 1
ATOM 1431 N N . LYS A 1 189 ? -21.254 6.628 18.092 1.00 98.38 189 LYS A N 1
ATOM 1432 C CA . LYS A 1 189 ? -21.769 6.812 19.458 1.00 98.38 189 LYS A CA 1
ATOM 1433 C C . LYS A 1 189 ? -22.408 5.536 20.015 1.00 98.38 189 LYS A C 1
ATOM 1435 O O . LYS A 1 189 ? -23.357 5.001 19.450 1.00 98.38 189 LYS A O 1
ATOM 1440 N N . GLY A 1 190 ? -21.927 5.102 21.178 1.00 98.44 190 GLY A N 1
ATOM 1441 C CA . GLY A 1 190 ? -22.408 3.931 21.909 1.00 98.44 190 GLY A CA 1
ATOM 1442 C C . GLY A 1 190 ? -21.985 2.591 21.308 1.00 98.44 190 GLY A C 1
ATOM 1443 O O . GLY A 1 190 ? -22.443 1.562 21.789 1.00 98.44 190 GLY A O 1
ATOM 1444 N N . LYS A 1 191 ? -21.139 2.589 20.271 1.00 98.69 191 LYS A N 1
ATOM 1445 C CA . LYS A 1 191 ? -20.751 1.381 19.536 1.00 98.69 191 LYS A CA 1
ATOM 1446 C C . LYS A 1 191 ? -19.374 0.877 19.946 1.00 98.69 191 LYS A C 1
ATOM 1448 O O . LYS A 1 191 ? -18.491 1.666 20.289 1.00 98.69 191 LYS A O 1
ATOM 1453 N N . ARG A 1 192 ? -19.183 -0.436 19.871 1.00 98.81 192 ARG A N 1
ATOM 1454 C CA . ARG A 1 192 ? -17.886 -1.112 19.944 1.00 98.81 192 ARG A CA 1
ATOM 1455 C C . ARG A 1 192 ? -17.292 -1.132 18.541 1.00 98.81 192 ARG A C 1
ATOM 1457 O O . ARG A 1 192 ? -17.846 -1.766 17.646 1.00 98.81 192 ARG A O 1
ATOM 1464 N N . VAL A 1 193 ? -16.211 -0.392 18.324 1.00 98.75 193 VAL A N 1
ATOM 1465 C CA . VAL A 1 193 ? -15.686 -0.119 16.979 1.00 98.75 193 VAL A CA 1
ATOM 1466 C C . VAL A 1 193 ? -14.339 -0.798 16.784 1.00 98.75 193 VAL A C 1
ATOM 1468 O O . VAL A 1 193 ? -13.401 -0.541 17.541 1.00 98.75 193 VAL A O 1
ATOM 1471 N N . ILE A 1 194 ? -14.212 -1.613 15.737 1.00 98.88 194 ILE A N 1
ATOM 1472 C CA . ILE A 1 194 ? -12.914 -2.093 15.254 1.00 98.88 194 ILE A CA 1
ATOM 1473 C C . ILE A 1 194 ? -12.349 -1.059 14.287 1.00 98.88 194 ILE A C 1
ATOM 1475 O O . ILE A 1 194 ? -13.008 -0.671 13.326 1.00 98.88 194 ILE A O 1
ATOM 1479 N N . VAL A 1 195 ? -11.123 -0.609 14.540 1.00 98.44 195 VAL A N 1
ATOM 1480 C CA . VAL A 1 195 ? -10.436 0.388 13.715 1.00 98.44 195 VAL A CA 1
ATOM 1481 C C . VAL A 1 195 ? -9.252 -0.276 13.040 1.00 98.44 195 VAL A C 1
ATOM 1483 O O . VAL A 1 195 ? -8.309 -0.692 13.718 1.00 98.44 195 VAL A O 1
ATOM 1486 N N . ILE A 1 196 ? -9.301 -0.359 11.713 1.00 98.69 196 ILE A N 1
ATOM 1487 C CA . ILE A 1 196 ? -8.210 -0.894 10.902 1.00 98.69 196 ILE A CA 1
ATOM 1488 C C . ILE A 1 196 ? -7.316 0.252 10.443 1.00 98.69 196 ILE A C 1
ATOM 1490 O O . ILE A 1 196 ? -7.799 1.227 9.870 1.00 98.69 196 ILE A O 1
ATOM 1494 N N . ASP A 1 197 ? -6.016 0.113 10.672 1.00 97.88 197 ASP A N 1
ATOM 1495 C CA . ASP A 1 197 ? -4.977 0.997 10.138 1.00 97.88 197 ASP A CA 1
ATOM 1496 C C . ASP A 1 197 ? -3.893 0.150 9.460 1.00 97.88 197 ASP A C 1
ATOM 1498 O O . ASP A 1 197 ? -3.743 -1.038 9.760 1.00 97.88 197 ASP A O 1
ATOM 1502 N N . ASP A 1 198 ? -3.159 0.731 8.516 1.00 97.69 198 ASP A N 1
ATOM 1503 C CA . ASP A 1 198 ? -2.202 -0.042 7.721 1.00 97.69 198 ASP A CA 1
ATOM 1504 C C . ASP A 1 198 ? -0.936 -0.393 8.506 1.00 97.69 198 ASP A C 1
ATOM 1506 O O . ASP A 1 198 ? -0.442 -1.514 8.402 1.00 97.69 198 ASP A O 1
ATOM 1510 N N . SER A 1 199 ? -0.430 0.547 9.307 1.00 97.44 199 SER A N 1
ATOM 1511 C CA . SER A 1 199 ? 0.844 0.417 10.008 1.00 97.44 199 SER A CA 1
ATOM 1512 C C . SER A 1 199 ? 0.944 1.353 11.216 1.00 97.44 199 SER A C 1
ATOM 1514 O O . SER A 1 199 ? 0.260 2.370 11.320 1.00 97.44 199 SER A O 1
ATOM 1516 N N . ILE A 1 200 ? 1.850 1.034 12.146 1.00 96.50 200 ILE A N 1
ATOM 1517 C CA . ILE A 1 200 ? 2.249 1.940 13.231 1.00 96.50 200 ILE A CA 1
ATOM 1518 C C . ILE A 1 200 ? 3.749 2.195 13.132 1.00 96.50 200 ILE A C 1
ATOM 1520 O O . ILE A 1 200 ? 4.550 1.286 13.326 1.00 96.50 200 ILE A O 1
ATOM 1524 N N . VAL A 1 201 ? 4.120 3.459 12.894 1.00 94.56 201 VAL A N 1
ATOM 1525 C CA . VAL A 1 201 ? 5.524 3.911 12.923 1.00 94.56 201 VAL A CA 1
ATOM 1526 C C . VAL A 1 201 ? 5.850 4.592 14.253 1.00 94.56 201 VAL A C 1
ATOM 1528 O O . VAL A 1 201 ? 6.657 4.106 15.032 1.00 94.56 201 VAL A O 1
ATOM 1531 N N . ARG A 1 202 ? 5.203 5.733 14.536 1.00 91.19 202 ARG A N 1
ATOM 1532 C CA . ARG A 1 202 ? 5.424 6.520 15.769 1.00 91.19 202 ARG A CA 1
ATOM 1533 C C . ARG A 1 202 ? 4.291 6.394 16.791 1.00 91.19 202 ARG A C 1
ATOM 1535 O O . ARG A 1 202 ? 4.422 6.880 17.907 1.00 91.19 202 ARG A O 1
ATOM 1542 N N . GLY A 1 203 ? 3.143 5.845 16.390 1.00 91.38 203 GLY A N 1
ATOM 1543 C CA . GLY A 1 203 ? 1.948 5.697 17.235 1.00 91.38 203 GLY A CA 1
ATOM 1544 C C . GLY A 1 203 ? 1.169 6.982 17.546 1.00 91.38 203 GLY A C 1
ATOM 1545 O O . GLY A 1 203 ? 0.072 6.903 18.095 1.00 91.38 203 GLY A O 1
ATOM 1546 N N . THR A 1 204 ? 1.671 8.165 17.179 1.00 87.62 204 THR A N 1
ATOM 1547 C CA . THR A 1 204 ? 1.005 9.450 17.461 1.00 87.62 204 THR A CA 1
ATOM 1548 C C . THR A 1 204 ? -0.375 9.552 16.807 1.00 87.62 204 THR A C 1
ATOM 1550 O O . THR A 1 204 ? -1.342 9.928 17.469 1.00 87.62 204 THR A O 1
ATOM 1553 N N . THR A 1 205 ? -0.482 9.174 15.530 1.00 88.06 205 THR A N 1
ATOM 1554 C CA . THR A 1 205 ? -1.746 9.164 14.779 1.00 88.06 205 THR A CA 1
ATOM 1555 C C . THR A 1 205 ? -2.742 8.181 15.385 1.00 88.06 205 THR A C 1
ATOM 1557 O O . THR A 1 205 ? -3.866 8.571 15.688 1.00 88.06 205 THR A O 1
ATOM 1560 N N . SER A 1 206 ? -2.325 6.942 15.656 1.00 92.81 206 SER A N 1
ATOM 1561 C CA . SER A 1 206 ? -3.193 5.910 16.229 1.00 92.81 206 SER A CA 1
ATOM 1562 C C . SER A 1 206 ? -3.722 6.322 17.607 1.00 92.81 206 SER A C 1
ATOM 1564 O O . SER A 1 206 ? -4.924 6.242 17.857 1.00 92.81 206 SER A O 1
ATOM 1566 N N . LYS A 1 207 ? -2.862 6.880 18.477 1.00 93.38 207 LYS A N 1
ATOM 1567 C CA . LYS A 1 207 ? -3.281 7.427 19.780 1.00 93.38 207 LYS A CA 1
ATOM 1568 C C . LYS A 1 207 ? -4.344 8.518 19.616 1.00 93.38 207 LYS A C 1
ATOM 1570 O O . LYS A 1 207 ? -5.326 8.535 20.357 1.00 93.38 207 LYS A O 1
ATOM 1575 N N . ARG A 1 208 ? -4.170 9.410 18.634 1.00 91.25 208 ARG A N 1
ATOM 1576 C CA . ARG A 1 208 ? -5.129 10.485 18.350 1.00 91.25 208 ARG A CA 1
ATOM 1577 C C . ARG A 1 208 ? -6.458 9.951 17.822 1.00 91.25 208 ARG A C 1
ATOM 1579 O O . ARG A 1 208 ? -7.492 10.461 18.237 1.00 91.25 208 ARG A O 1
ATOM 1586 N N . ILE A 1 209 ? -6.440 8.951 16.944 1.00 94.69 209 ILE A N 1
ATOM 1587 C CA . ILE A 1 209 ? -7.653 8.325 16.397 1.00 94.69 209 ILE A CA 1
ATOM 1588 C C . ILE A 1 209 ? -8.468 7.673 17.513 1.00 94.69 209 ILE A C 1
ATOM 1590 O O . ILE A 1 209 ? -9.663 7.935 17.626 1.00 94.69 209 ILE A O 1
ATOM 1594 N N . VAL A 1 210 ? -7.820 6.896 18.387 1.00 96.75 210 VAL A N 1
ATOM 1595 C CA . VAL A 1 210 ? -8.494 6.274 19.537 1.00 96.75 210 VAL A CA 1
ATOM 1596 C C . VAL A 1 210 ? -9.129 7.335 20.435 1.00 96.75 210 VAL A C 1
ATOM 1598 O O . VAL A 1 210 ? -10.286 7.197 20.823 1.00 96.75 210 VAL A O 1
ATOM 1601 N N . GLN A 1 211 ? -8.400 8.414 20.738 1.00 95.69 211 GLN A N 1
ATOM 1602 C CA . GLN A 1 211 ? -8.936 9.522 21.528 1.00 95.69 211 GLN A CA 1
ATOM 1603 C C . GLN A 1 211 ? -10.143 10.180 20.844 1.00 95.69 211 GLN A C 1
ATOM 1605 O O . GLN A 1 211 ? -11.167 10.374 21.487 1.00 95.69 211 GLN A O 1
ATOM 1610 N N . LEU A 1 212 ? -10.045 10.474 19.546 1.00 94.62 212 LEU A N 1
ATOM 1611 C CA . LEU A 1 212 ? -11.109 11.103 18.762 1.00 94.62 212 LEU A CA 1
ATOM 1612 C C . LEU A 1 212 ? -12.393 10.259 18.743 1.00 94.62 212 LEU A C 1
ATOM 1614 O O . LEU A 1 212 ? -13.484 10.801 18.884 1.00 94.62 212 LEU A O 1
ATOM 1618 N N . LEU A 1 213 ? -12.274 8.938 18.595 1.00 97.19 213 LEU A N 1
ATOM 1619 C CA . LEU A 1 213 ? -13.423 8.028 18.597 1.00 97.19 213 LEU A CA 1
ATOM 1620 C C . LEU A 1 213 ? -14.078 7.935 19.979 1.00 97.19 213 LEU A C 1
ATOM 1622 O O . LEU A 1 213 ? -15.305 7.947 20.075 1.00 97.19 213 LEU A O 1
ATOM 1626 N N . LYS A 1 214 ? -13.275 7.913 21.051 1.00 97.62 214 LYS A N 1
ATOM 1627 C CA . LYS A 1 214 ? -13.789 7.973 22.427 1.00 97.62 214 LYS A CA 1
ATOM 1628 C C . LYS A 1 214 ? -14.486 9.303 22.720 1.00 97.62 214 LYS A C 1
ATOM 1630 O O . LYS A 1 214 ? -15.575 9.300 23.279 1.00 97.62 214 LYS A O 1
ATOM 1635 N N . GLU A 1 215 ? -13.906 10.427 22.295 1.00 96.31 215 GLU A N 1
ATOM 1636 C CA . GLU A 1 215 ? -14.523 11.763 22.390 1.00 96.31 215 GLU A CA 1
ATOM 1637 C C . GLU A 1 215 ? -15.840 11.834 21.596 1.00 96.31 215 GLU A C 1
ATOM 1639 O O . GLU A 1 215 ? -16.804 12.455 22.040 1.00 96.31 215 GLU A O 1
ATOM 1644 N N . ALA A 1 216 ? -15.917 11.143 20.455 1.00 96.75 216 ALA A N 1
ATOM 1645 C CA . ALA A 1 216 ? -17.139 10.999 19.670 1.00 96.75 216 ALA A CA 1
ATOM 1646 C C . ALA A 1 216 ? -18.148 9.999 20.268 1.00 96.75 216 ALA A C 1
ATOM 1648 O O . ALA A 1 216 ? -19.237 9.843 19.719 1.00 96.75 216 ALA A O 1
ATOM 1649 N N . GLY A 1 217 ? -17.839 9.369 21.403 1.00 97.81 217 GLY A N 1
ATOM 1650 C CA . GLY A 1 217 ? -18.767 8.544 22.169 1.00 97.81 217 GLY A CA 1
ATOM 1651 C C . GLY A 1 217 ? -18.744 7.053 21.843 1.00 97.81 217 GLY A C 1
ATOM 1652 O O . GLY A 1 217 ? -19.695 6.374 22.220 1.00 97.81 217 GLY A O 1
ATOM 1653 N N . ALA A 1 218 ? -17.719 6.527 21.163 1.00 98.56 218 ALA A N 1
ATOM 1654 C CA . ALA A 1 218 ? -17.551 5.078 21.010 1.00 98.56 218 ALA A CA 1
ATOM 1655 C C . ALA A 1 218 ? -17.426 4.394 22.385 1.00 98.56 218 ALA A C 1
ATOM 1657 O O . ALA A 1 218 ? -16.679 4.864 23.246 1.00 98.56 218 ALA A O 1
ATOM 1658 N N . ALA A 1 219 ? -18.145 3.286 22.583 1.00 98.56 219 ALA A N 1
ATOM 1659 C CA . ALA A 1 219 ? -18.117 2.514 23.826 1.00 98.56 219 ALA A CA 1
ATOM 1660 C C . ALA A 1 219 ? -16.788 1.760 23.980 1.00 98.56 219 ALA A C 1
ATOM 1662 O O . ALA A 1 219 ? -16.164 1.783 25.040 1.00 98.56 219 ALA A O 1
ATOM 1663 N N . GLU A 1 220 ? -16.318 1.156 22.888 1.00 98.69 220 GLU A N 1
ATOM 1664 C CA . GLU A 1 220 ? -15.037 0.457 22.814 1.00 98.69 220 GLU A CA 1
ATOM 1665 C C . GLU A 1 220 ? -14.325 0.808 21.508 1.00 98.69 220 GLU A C 1
ATOM 1667 O O . GLU A 1 220 ? -14.962 1.088 20.491 1.00 98.69 220 GLU A O 1
ATOM 1672 N N . VAL A 1 221 ? -12.992 0.782 21.534 1.00 98.62 221 VAL A N 1
ATOM 1673 C CA . VAL A 1 221 ? -12.156 1.017 20.353 1.00 98.62 221 VAL A CA 1
ATOM 1674 C C . VAL A 1 221 ? -11.096 -0.075 20.281 1.00 98.62 221 VAL A C 1
ATOM 1676 O O . VAL A 1 221 ? -10.168 -0.103 21.091 1.00 98.62 221 VAL A O 1
ATOM 1679 N N . HIS A 1 222 ? -11.226 -0.951 19.289 1.00 98.62 222 HIS A N 1
ATOM 1680 C CA . HIS A 1 222 ? -10.355 -2.097 19.051 1.00 98.62 222 HIS A CA 1
ATOM 1681 C C . HIS A 1 222 ? -9.444 -1.819 17.861 1.00 98.62 222 HIS A C 1
ATOM 168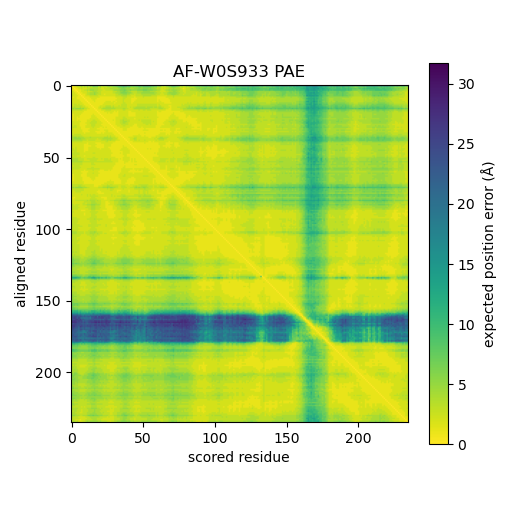3 O O . HIS A 1 222 ? -9.822 -2.014 16.709 1.00 98.62 222 HIS A O 1
ATOM 1689 N N . MET A 1 223 ? -8.230 -1.346 18.132 1.00 98.25 223 MET A N 1
ATOM 1690 C CA . MET A 1 223 ? -7.244 -1.097 17.080 1.00 98.25 223 MET A CA 1
ATOM 1691 C C . MET A 1 223 ? -6.721 -2.424 16.509 1.00 98.25 223 MET A C 1
ATOM 1693 O O . MET A 1 223 ? -6.370 -3.335 17.268 1.00 98.25 223 MET A O 1
ATOM 1697 N N . ARG A 1 224 ? -6.633 -2.532 15.183 1.00 98.31 224 ARG A N 1
ATOM 1698 C CA . ARG A 1 224 ? -6.027 -3.661 14.463 1.00 98.31 224 ARG A CA 1
ATOM 1699 C C . ARG A 1 224 ? -5.168 -3.120 13.321 1.00 98.31 224 ARG A C 1
ATOM 1701 O O . ARG A 1 224 ? -5.576 -2.194 12.628 1.00 98.31 224 ARG A O 1
ATOM 1708 N N . ILE A 1 225 ? -3.970 -3.676 13.157 1.00 98.44 225 ILE A N 1
ATOM 1709 C CA . ILE A 1 225 ? -2.968 -3.178 12.208 1.00 98.44 225 ILE A CA 1
ATOM 1710 C C . ILE A 1 225 ? -2.701 -4.242 11.153 1.00 98.44 225 ILE A C 1
ATOM 1712 O O . ILE A 1 225 ? -2.340 -5.363 11.503 1.00 98.44 225 ILE A O 1
ATOM 1716 N N . SER A 1 226 ? -2.857 -3.904 9.873 1.00 97.69 226 SER A N 1
ATOM 1717 C CA . SER A 1 226 ? -2.652 -4.847 8.761 1.00 97.69 226 SER A CA 1
ATOM 1718 C C . SER A 1 226 ? -1.182 -4.991 8.344 1.00 97.69 226 SER A C 1
ATOM 1720 O O . SER A 1 226 ? -0.886 -5.312 7.194 1.00 97.69 226 SER A O 1
ATOM 1722 N N . SER A 1 227 ? -0.258 -4.758 9.276 1.00 97.88 227 SER A N 1
ATOM 1723 C CA . SER A 1 227 ? 1.174 -4.983 9.114 1.00 97.88 227 SER A CA 1
ATOM 1724 C C . SER A 1 227 ? 1.783 -5.552 10.396 1.00 97.88 227 SER A C 1
ATOM 1726 O O . SER A 1 227 ? 1.321 -5.245 11.499 1.00 97.88 227 SER A O 1
ATOM 1728 N N . PRO A 1 228 ? 2.899 -6.289 10.292 1.00 97.81 228 PRO A N 1
ATOM 1729 C CA . PRO A 1 228 ? 3.749 -6.557 11.444 1.00 97.81 228 PRO A CA 1
ATOM 1730 C C . PRO A 1 228 ? 4.291 -5.258 12.076 1.00 97.81 228 PRO A C 1
ATOM 1732 O O . PRO A 1 228 ? 4.334 -4.214 11.411 1.00 97.81 228 PRO A O 1
ATOM 1735 N N . PRO A 1 229 ? 4.762 -5.301 13.337 1.00 97.19 229 PRO A N 1
ATOM 1736 C CA . PRO A 1 229 ? 5.407 -4.155 13.974 1.00 97.19 229 PRO A CA 1
ATOM 1737 C C . PRO A 1 229 ? 6.660 -3.684 13.219 1.00 97.19 229 PRO A C 1
ATOM 1739 O O . PRO A 1 229 ? 7.596 -4.458 13.004 1.00 97.19 229 PRO A O 1
ATOM 1742 N N . LEU A 1 230 ? 6.713 -2.393 12.882 1.00 96.38 230 LEU A N 1
ATOM 1743 C CA . LEU A 1 230 ? 7.854 -1.767 12.210 1.00 96.38 230 LEU A CA 1
ATOM 1744 C C . LEU A 1 230 ? 8.947 -1.411 13.230 1.00 96.38 230 LEU A C 1
ATOM 1746 O O . LEU A 1 230 ? 8.901 -0.365 13.871 1.00 96.38 230 LEU A O 1
ATOM 1750 N N . LYS A 1 231 ? 9.923 -2.311 13.404 1.00 96.00 231 LYS A N 1
ATOM 1751 C CA . LYS A 1 231 ? 10.991 -2.183 14.418 1.00 96.00 231 LYS A CA 1
ATOM 1752 C C . LYS A 1 231 ? 12.314 -1.620 13.893 1.00 96.00 231 LYS A C 1
ATOM 1754 O O . LYS A 1 231 ? 13.145 -1.203 14.695 1.00 96.00 231 LYS A O 1
ATOM 1759 N N . TYR A 1 232 ? 12.519 -1.626 12.579 1.00 96.75 232 TYR A N 1
ATOM 1760 C CA . TYR A 1 232 ? 13.800 -1.301 11.951 1.00 96.75 232 TYR A CA 1
ATOM 1761 C C . TYR A 1 232 ? 13.628 -0.200 10.898 1.00 96.75 232 TYR A C 1
ATOM 1763 O O . TYR A 1 232 ? 12.564 -0.121 10.276 1.00 96.75 232 TYR A O 1
ATOM 1771 N N . PRO A 1 233 ? 14.645 0.655 10.692 1.00 96.44 233 PRO A N 1
ATOM 1772 C CA . PRO A 1 233 ? 14.629 1.633 9.611 1.00 96.44 233 PRO A CA 1
ATOM 1773 C C . PRO A 1 233 ? 14.644 0.947 8.236 1.00 96.44 233 PRO A C 1
ATOM 1775 O O . PRO A 1 233 ? 15.219 -0.126 8.068 1.00 96.44 233 PRO A O 1
ATOM 1778 N N . CYS A 1 234 ? 14.030 1.601 7.250 1.00 96.06 234 CYS A N 1
ATOM 1779 C CA . CYS A 1 234 ? 14.240 1.299 5.836 1.00 96.06 234 CYS A CA 1
ATOM 1780 C C . CYS A 1 234 ? 15.447 2.114 5.353 1.00 96.06 234 CYS A C 1
ATOM 1782 O O . CYS A 1 234 ? 15.482 3.320 5.609 1.00 96.06 234 CYS A O 1
ATOM 1784 N N . PHE A 1 235 ? 16.396 1.469 4.674 1.00 92.81 235 PHE A N 1
ATOM 1785 C CA . PHE A 1 235 ? 17.560 2.102 4.048 1.00 92.81 235 PHE A CA 1
ATOM 1786 C C . PHE A 1 235 ? 17.445 2.052 2.527 1.00 92.81 235 PHE A C 1
ATOM 1788 O O . PHE A 1 235 ? 16.898 1.043 2.023 1.00 92.81 235 PHE A O 1
#

Organism: NCBI:txid630129

Radius of gyration: 21.57 Å; Cα contacts (8 Å, |Δi|>4): 481; chains: 1; bounding box: 53×46×57 Å

pLDDT: mean 93.78, std 10.42, range [45.28, 98.88]

Secondary structure (DSSP, 8-state):
-GGG--S--EEEEE-SS-EEEEE-TT--S--EEEEETTS-EEEESSHHHHHHHTEEEEEEPPTTEEEEEETTEEEEEES-S-------HHIIIIIS-TT-EETTEEHHHHHHHHHHHHHHHS----SEEEE-TTTTHHHHHHHHHHHT--B---EEE-TT---GGG-SSHHHHHHHHHTTEEE-HHHHTT-EEEEEES--SSSHHHHHHHHHHHHTT-SEEEEEESS----S---

Nearest PDB structures (foldseek):
  1ao0-assembly1_A  TM=9.604E-01  e=6.277E-32  Bacillus subtilis
  1gph-assembly1_1  TM=9.607E-01  e=5.912E-32  Bacillus subtilis
  6lbp-assembly1_A  TM=9.592E-01  e=1.315E-27  Arabidopsis thaliana
  1ecb-assembly1_A  TM=9.032E-01  e=1.439E-21  Escherichia coli
  1ecf-assembly1_B  TM=9.244E-01  e=5.067E-21  Escherichia coli

InterPro domains:
  IPR000836 Phosphoribosyltransferase domain [PF00156] (126-222)
  IPR000836 Phosphoribosyltransferase domain [cd06223] (116-225)
  IPR017932 Glutamine amidotransferase type 2 domain [PF00310] (8-79)
  IPR017932 Glutamine amidotransferase type 2 domain [PS51278] (1-72)
  IPR029055 Nucleophile aminohydrolases, N-terminal [G3DSA:3.60.20.10] (3-235)
  IPR029055 Nucleophile aminohydrolases, N-terminal [SSF56235] (3-105)
  IPR029057 Phosphoribosyltransferase-like [G3DSA:3.40.50.2020] (112-231)
  IPR029057 Phosphoribosyltransferase-like [SSF53271] (88-235)

Sequence (235 aa):
SLNTVHGGFAYLIMTENAMIGALDPNGFRPLSLGKMKNGAYVLASETCALDIVGAELVRNIRPGEIVVVDDHGYKIVQYTNQTQLAICSMEFIYFARPDSDIYGVNVHSARKRMGARLAQESPVDADMVIGVPNSSLSAASGYAEEAGLPNEMGLIKNQYVARTFIQPTQELREQGVRMKLSAVHSVVKGKRVIVIDDSIVRGTTSKRIVQLLKEAGAAEVHMRISSPPLKYPCF

Solvent-accessible surface area (backbone atoms only — not comparable to full-atom values): 12834 Å² total; per-residue (Å²): 113,78,89,77,64,84,72,69,39,66,47,80,49,74,59,100,72,35,45,33,38,39,32,22,36,32,26,30,45,62,41,33,38,20,37,32,90,89,67,50,75,45,79,34,62,46,46,44,59,30,56,74,73,58,22,48,82,74,44,70,64,50,43,16,29,29,40,43,33,41,98,89,45,76,49,79,45,73,84,49,86,81,57,49,91,53,54,49,65,53,40,54,49,55,71,51,55,53,78,17,50,58,95,86,42,43,24,31,61,50,29,18,50,38,12,27,51,45,30,74,76,59,66,75,95,60,68,30,23,22,29,46,69,74,67,10,42,38,21,18,50,20,22,12,64,64,65,74,38,54,69,47,78,39,50,46,63,46,88,81,63,68,81,57,81,86,41,98,43,72,67,54,33,56,51,47,58,55,56,39,53,46,58,36,39,91,69,32,47,71,30,32,36,32,38,25,33,35,70,59,83,84,49,62,68,60,55,49,51,54,48,46,38,46,74,35,37,27,68,37,79,45,81,44,59,58,45,78,86,64,86,70,86,88,125

Foldseek 3Di:
DCVVDDDWDWDWDDDPFKIKTFGAQQNQFWWWWWAAPVGDIDIDSWCVVCVVVRTHTPDIAHHQWMWIQGPVGIDIDRPDPNHHHDYHVCCLLFDPDQCTAGRNRRSLVSLLVLLLVQCVVDPDDWAAEEEDPDRNLSSSNSVCVNNVHHYDHQKDADPPLDDLPPQPDPVSSVVSVVNGMAGPLVVQAATAYEYEYRADDPCPVVVVVLVRSVVSHHPHYHYTYSDDHDDDDDD

Mean predicted aligned error: 4.82 Å